Protein AF-A0A1G0XYD7-F1 (afdb_monomer)

Foldseek 3Di:
DDDDDDDDDPDDDDDPPDDDPDPPDDDPPDPPPPPPDDADEAALVRVLVVVLCQCCPQQVLLVPQDVPAAEEEEAEDEPDPLVSVSVVVSVVVSVVVSSHDYCVVPVPDDHQKYWYKYWDWDPPPDDDWTKIKIKIFIATPVPRDTRDIDIHIYTCPNVPVVVPPPDDDPPDPDDDPDDDDDDDD

Nearest PDB structures (foldseek):
  7v08-assembly1_v  TM=3.545E-01  e=1.928E-01  Saccharomyces cerevisiae BY4741
  5wxl-assembly1_A  TM=3.263E-01  e=1.499E-01  Saccharomyces cerevisiae S288C
  2ftk-assembly2_D  TM=2.473E-01  e=1.241E-01  Bacill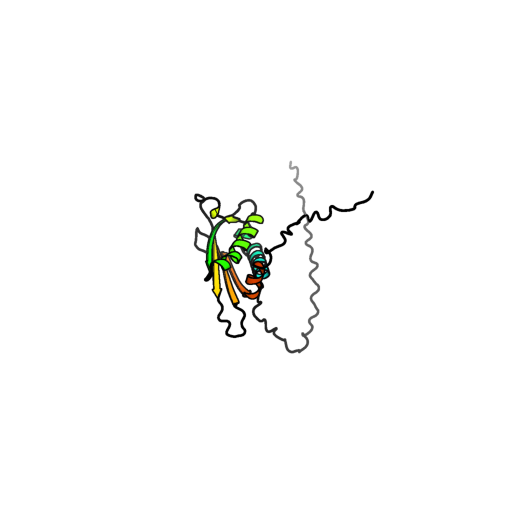us subtilis
  5a53-assembly1_C  TM=3.013E-01  e=4.369E-01  Saccharomyces cerevisiae
  8vc9-assembly3_F  TM=2.449E-01  e=2.995E-01  Leptospira interrogans serovar Copenhageni

Mean predicted aligned error: 16.7 Å

Structure (mmCIF, N/CA/C/O backbone):
data_AF-A0A1G0XYD7-F1
#
_entry.id   AF-A0A1G0XYD7-F1
#
loop_
_atom_site.group_PDB
_atom_site.id
_atom_site.type_symbol
_atom_site.label_atom_id
_atom_site.label_alt_id
_atom_site.label_comp_id
_atom_site.label_asym_id
_atom_site.label_entity_id
_atom_site.label_seq_id
_atom_site.pdbx_PDB_ins_code
_atom_site.Cartn_x
_atom_site.Cartn_y
_atom_site.Cartn_z
_atom_site.occupancy
_atom_site.B_iso_or_equiv
_atom_site.auth_seq_id
_atom_site.auth_comp_id
_atom_site.auth_asym_id
_atom_site.auth_atom_id
_atom_site.pdbx_PDB_model_num
ATOM 1 N N . MET A 1 1 ? 64.083 -16.473 -22.844 1.00 39.97 1 MET A N 1
ATOM 2 C CA . MET A 1 1 ? 64.400 -16.511 -21.399 1.00 39.97 1 MET A CA 1
ATOM 3 C C . MET A 1 1 ? 63.310 -15.752 -20.671 1.00 39.97 1 MET A C 1
ATOM 5 O O . MET A 1 1 ? 63.017 -14.623 -21.038 1.00 39.97 1 MET A O 1
ATOM 9 N N . ASN A 1 2 ? 62.652 -16.447 -19.747 1.00 38.09 2 ASN A N 1
ATOM 10 C CA . ASN A 1 2 ? 61.357 -16.114 -19.163 1.00 38.09 2 ASN A CA 1
ATOM 11 C C . ASN A 1 2 ? 61.524 -15.233 -17.917 1.00 38.09 2 ASN A C 1
ATOM 13 O O . ASN A 1 2 ? 62.223 -15.628 -16.987 1.00 38.09 2 ASN A O 1
ATOM 17 N N . GLY A 1 3 ? 60.852 -14.080 -17.880 1.00 42.66 3 GLY A N 1
ATOM 18 C CA . GLY A 1 3 ? 60.658 -13.280 -16.669 1.00 42.66 3 GLY A CA 1
ATOM 19 C C . GLY A 1 3 ? 59.313 -13.628 -16.036 1.00 42.66 3 GLY A C 1
ATOM 20 O O . GLY A 1 3 ? 58.266 -13.277 -16.568 1.00 42.66 3 GLY A O 1
ATOM 21 N N . PHE A 1 4 ? 59.362 -14.381 -14.941 1.00 48.53 4 PHE A N 1
ATOM 22 C CA . PHE A 1 4 ? 58.223 -14.927 -14.205 1.00 48.53 4 PHE A CA 1
ATOM 23 C C . PHE A 1 4 ? 57.315 -13.839 -13.608 1.00 48.53 4 PHE A C 1
ATOM 25 O O . PHE A 1 4 ? 57.738 -13.071 -12.745 1.00 48.53 4 PHE A O 1
ATOM 32 N N . PHE A 1 5 ? 56.034 -13.860 -13.985 1.00 50.53 5 PHE A N 1
ATOM 33 C CA . PHE A 1 5 ? 54.947 -13.292 -13.190 1.00 50.53 5 PHE A CA 1
ATOM 34 C C . PHE A 1 5 ? 54.870 -14.051 -11.859 1.00 50.53 5 PHE A C 1
ATOM 36 O O . PHE A 1 5 ? 54.612 -15.255 -11.846 1.00 50.53 5 PHE A O 1
ATOM 43 N N . LYS A 1 6 ? 55.100 -13.368 -10.734 1.00 44.81 6 LYS A N 1
ATOM 44 C CA . LYS A 1 6 ? 54.783 -13.909 -9.408 1.00 44.81 6 LYS A CA 1
ATOM 45 C C . LYS A 1 6 ? 53.406 -13.419 -8.986 1.00 44.81 6 LYS A C 1
ATOM 47 O O . LYS A 1 6 ? 53.202 -12.257 -8.654 1.00 44.81 6 LYS A O 1
ATOM 52 N N . THR A 1 7 ? 52.480 -14.360 -9.055 1.00 55.88 7 THR A N 1
ATOM 53 C CA . THR A 1 7 ? 51.100 -14.326 -8.592 1.00 55.88 7 THR A CA 1
ATOM 54 C C . THR A 1 7 ? 51.034 -13.969 -7.108 1.00 55.88 7 THR A C 1
ATOM 56 O O . THR A 1 7 ? 51.745 -14.551 -6.290 1.00 55.88 7 THR A O 1
ATOM 59 N N . VAL A 1 8 ? 50.167 -13.018 -6.772 1.00 54.62 8 VAL A N 1
ATOM 60 C CA . VAL A 1 8 ? 49.787 -12.647 -5.405 1.00 54.62 8 VAL A CA 1
ATOM 61 C C . VAL A 1 8 ? 48.779 -13.677 -4.882 1.00 54.62 8 VAL A C 1
ATOM 63 O O . VAL A 1 8 ? 47.717 -13.810 -5.492 1.00 54.62 8 VAL A O 1
ATOM 66 N N . PRO A 1 9 ? 49.030 -14.382 -3.765 1.00 55.88 9 PRO A N 1
ATOM 67 C CA . PRO A 1 9 ? 47.972 -15.064 -3.042 1.00 55.88 9 PRO A CA 1
ATOM 68 C C . PRO A 1 9 ? 47.381 -14.112 -1.994 1.00 55.88 9 PRO A C 1
ATOM 70 O O . PRO A 1 9 ? 47.959 -13.869 -0.937 1.00 55.88 9 PRO A O 1
ATOM 73 N N . LEU A 1 10 ? 46.206 -13.570 -2.319 1.00 47.03 10 LEU A N 1
ATOM 74 C CA . LEU A 1 10 ? 45.293 -12.911 -1.390 1.00 47.03 10 LEU A CA 1
ATOM 75 C C . LEU A 1 10 ? 44.702 -13.993 -0.467 1.00 47.03 10 LEU A C 1
ATOM 77 O O . LEU A 1 10 ? 43.786 -14.714 -0.857 1.00 47.03 10 LEU A O 1
ATOM 81 N N . MET A 1 11 ? 45.253 -14.151 0.738 1.00 47.88 11 MET A N 1
ATOM 82 C CA . MET A 1 11 ? 44.699 -15.060 1.743 1.00 47.88 11 MET A CA 1
ATOM 83 C C . MET A 1 11 ? 43.506 -14.380 2.432 1.00 47.88 11 MET A C 1
ATOM 85 O O . MET A 1 11 ? 43.664 -13.555 3.328 1.00 47.88 11 MET A O 1
ATOM 89 N N . LEU A 1 12 ? 42.298 -14.716 1.978 1.00 47.72 12 LEU A N 1
ATOM 90 C CA . LEU A 1 12 ? 41.043 -14.467 2.686 1.00 47.72 12 LEU A CA 1
ATOM 91 C C . LEU A 1 12 ? 40.979 -15.392 3.910 1.00 47.72 12 LEU A C 1
ATOM 93 O O . LEU A 1 12 ? 40.681 -16.577 3.779 1.00 47.72 12 LEU A O 1
ATOM 97 N N . ILE A 1 13 ? 41.256 -14.859 5.101 1.00 57.16 13 ILE A N 1
ATOM 98 C CA . ILE A 1 13 ? 40.923 -15.531 6.362 1.00 57.16 13 ILE A CA 1
ATOM 99 C C . ILE A 1 13 ? 39.459 -15.211 6.667 1.00 57.16 13 ILE A C 1
ATOM 101 O O . ILE A 1 13 ? 39.112 -14.091 7.039 1.00 57.16 13 ILE A O 1
ATOM 105 N N . VAL A 1 14 ? 38.597 -16.205 6.458 1.00 59.53 14 VAL A N 1
ATOM 106 C CA . VAL A 1 14 ? 37.186 -16.167 6.847 1.00 59.53 14 VAL A CA 1
ATOM 107 C C . VAL A 1 14 ? 37.086 -16.357 8.359 1.00 59.53 14 VAL A C 1
ATOM 109 O O . VAL A 1 14 ? 37.605 -17.315 8.928 1.00 59.53 14 VAL A O 1
ATOM 112 N N . ILE A 1 15 ? 36.408 -15.402 8.988 1.00 55.69 15 ILE A N 1
ATOM 113 C CA . ILE A 1 15 ? 36.056 -15.352 10.404 1.00 55.69 15 ILE A CA 1
ATOM 114 C C . ILE A 1 15 ? 35.039 -16.463 10.683 1.00 55.69 15 ILE A C 1
ATOM 116 O O . ILE A 1 15 ? 33.942 -16.457 10.132 1.00 55.69 15 ILE A O 1
ATOM 120 N N . GLY A 1 16 ? 35.408 -17.410 11.542 1.00 49.28 16 GLY A N 1
ATOM 121 C CA . GLY A 1 16 ? 34.555 -18.510 11.983 1.00 49.28 16 GLY A CA 1
ATOM 122 C C . GLY A 1 16 ? 34.428 -18.565 13.501 1.00 49.28 16 GLY A C 1
ATOM 123 O O . GLY A 1 16 ? 34.686 -19.606 14.090 1.00 49.28 16 GLY A O 1
ATOM 124 N N . THR A 1 17 ? 34.062 -17.465 14.164 1.00 51.78 17 THR A N 1
ATOM 125 C CA . THR A 1 17 ? 33.567 -17.536 15.548 1.00 51.78 17 THR A CA 1
ATOM 126 C C . THR A 1 17 ? 32.068 -17.799 15.494 1.00 51.78 17 THR A C 1
ATOM 128 O O . THR A 1 17 ? 31.256 -16.876 15.554 1.00 51.78 17 THR A O 1
ATOM 131 N N . GLY A 1 18 ? 31.711 -19.069 15.298 1.00 42.59 18 GLY A N 1
ATOM 132 C CA . GLY A 1 18 ? 30.349 -19.539 15.509 1.00 42.59 18 GLY A CA 1
ATOM 133 C C . GLY A 1 18 ? 29.918 -19.234 16.941 1.00 42.59 18 GLY A C 1
ATOM 134 O O . GLY A 1 18 ? 30.708 -19.363 17.877 1.00 42.59 18 GLY A O 1
ATOM 135 N N . CYS A 1 19 ? 28.673 -18.794 17.104 1.00 60.22 19 CYS A N 1
ATOM 136 C CA . CYS A 1 19 ? 28.021 -18.733 18.401 1.00 60.22 19 CYS A CA 1
ATOM 137 C C . CYS A 1 19 ? 28.220 -20.076 19.108 1.00 60.22 19 CYS A C 1
ATOM 139 O O . CYS A 1 19 ? 27.860 -21.114 18.555 1.00 60.22 19 CYS A O 1
ATOM 141 N N . ASN A 1 20 ? 28.801 -20.048 20.310 1.00 50.41 20 ASN A N 1
ATOM 142 C CA . ASN A 1 20 ? 28.806 -21.202 21.195 1.00 50.41 20 ASN A CA 1
ATOM 143 C C . ASN A 1 20 ? 27.361 -21.679 21.325 1.00 50.41 20 ASN A C 1
ATOM 145 O O . ASN A 1 20 ? 26.512 -20.959 21.855 1.00 50.41 20 ASN A O 1
ATOM 149 N N . SER A 1 21 ? 27.098 -22.857 20.763 1.00 51.84 21 SER A N 1
ATOM 150 C CA . SER A 1 21 ? 25.856 -23.583 20.953 1.00 51.84 21 SER A CA 1
ATOM 151 C C . SER A 1 21 ? 25.571 -23.607 22.446 1.00 51.84 21 SER A C 1
ATOM 153 O O . SER A 1 21 ? 26.445 -23.962 23.241 1.00 51.84 21 SER A O 1
ATOM 155 N N . LEU A 1 22 ? 24.361 -23.199 22.824 1.00 62.12 22 LEU A N 1
ATOM 156 C CA . LEU A 1 22 ? 23.821 -23.508 24.141 1.00 62.12 22 LEU A CA 1
ATOM 157 C C . LEU A 1 22 ? 24.099 -24.998 24.423 1.00 62.12 22 LEU A C 1
ATOM 159 O O . LEU A 1 22 ? 23.963 -25.808 23.496 1.00 62.12 22 LEU A O 1
ATOM 163 N N . PRO A 1 23 ? 24.540 -25.367 25.640 1.00 65.12 23 PRO A N 1
ATOM 164 C CA . PRO A 1 23 ? 24.702 -26.773 25.984 1.00 65.12 23 PRO A CA 1
ATOM 165 C C . PRO A 1 23 ? 23.379 -27.494 25.726 1.00 65.12 23 PRO A C 1
ATOM 167 O O . PRO A 1 23 ? 22.314 -26.907 25.926 1.00 65.12 23 PRO A O 1
ATOM 170 N N . GLU A 1 24 ? 23.451 -28.745 25.271 1.00 60.91 24 GLU A N 1
ATOM 171 C CA . GLU A 1 24 ? 22.293 -29.627 25.113 1.0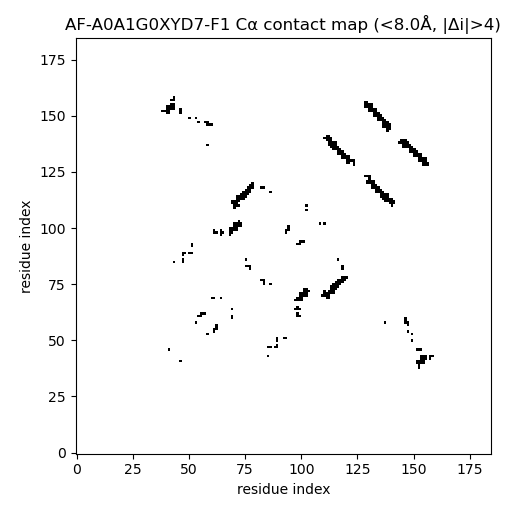0 60.91 24 GLU A CA 1
ATOM 172 C C . GLU A 1 24 ? 21.650 -29.873 26.487 1.00 60.91 24 GLU A C 1
ATOM 174 O O . GLU A 1 24 ? 21.918 -30.852 27.176 1.00 60.91 24 GLU A O 1
ATOM 179 N N . GLY A 1 25 ? 20.839 -28.919 26.933 1.00 60.84 25 GLY A N 1
ATOM 180 C CA . GLY A 1 25 ? 19.939 -29.053 28.061 1.00 60.84 25 GLY A CA 1
ATOM 181 C C . GLY A 1 25 ? 18.569 -29.422 27.523 1.00 60.84 25 GLY A C 1
ATOM 182 O O . GLY A 1 25 ? 18.067 -28.768 26.606 1.00 60.84 25 GLY A O 1
ATOM 183 N N . GLN A 1 26 ? 17.951 -30.456 28.091 1.00 65.94 26 GLN A N 1
ATOM 184 C CA . GLN A 1 26 ? 16.523 -30.666 27.890 1.00 65.94 26 GLN A CA 1
ATOM 185 C C . GLN A 1 26 ? 15.795 -29.381 28.306 1.00 65.94 26 GLN A C 1
ATOM 187 O O . GLN A 1 26 ? 16.040 -28.886 29.413 1.00 65.94 26 GLN A O 1
ATOM 192 N N . PRO A 1 27 ? 14.940 -28.804 27.439 1.00 68.06 27 PRO A N 1
ATOM 193 C CA . PRO A 1 27 ? 14.090 -27.709 27.868 1.00 68.06 27 PRO A CA 1
ATOM 194 C C . PRO A 1 27 ? 13.285 -28.197 29.082 1.00 68.06 27 PRO A C 1
ATOM 196 O O . PRO A 1 27 ? 12.822 -29.340 29.068 1.00 68.06 27 PRO A O 1
ATOM 199 N N . PRO A 1 28 ? 13.160 -27.390 30.151 1.00 70.44 28 PRO A N 1
ATOM 200 C CA . PRO A 1 28 ? 12.414 -27.797 31.333 1.00 70.44 28 PRO A CA 1
ATOM 201 C C . PRO A 1 28 ? 11.000 -28.210 30.921 1.00 70.44 28 PRO A C 1
ATOM 203 O O . PRO A 1 28 ? 10.347 -27.499 30.154 1.00 70.44 28 PRO A O 1
ATOM 206 N N . GLU A 1 29 ? 10.539 -29.358 31.419 1.00 60.72 29 GLU A N 1
ATOM 207 C CA . GLU A 1 29 ? 9.163 -29.810 31.225 1.00 60.72 29 GLU A CA 1
ATOM 208 C C 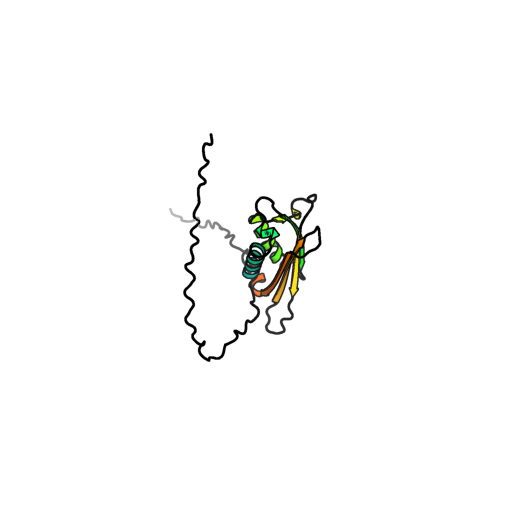. GLU A 1 29 ? 8.220 -28.796 31.877 1.00 60.72 29 GLU A C 1
ATOM 210 O O . GLU A 1 29 ? 8.037 -28.745 33.092 1.00 60.72 29 GLU A O 1
ATOM 215 N N . GLY A 1 30 ? 7.652 -27.934 31.047 1.00 69.00 30 GLY A N 1
ATOM 216 C CA . GLY A 1 30 ? 6.637 -26.970 31.420 1.00 69.00 30 GLY A CA 1
ATOM 217 C C . GLY A 1 30 ? 5.633 -26.867 30.289 1.00 69.00 30 GLY A C 1
ATOM 218 O O . GLY A 1 30 ? 5.980 -27.034 29.119 1.00 69.00 30 GLY A O 1
ATOM 219 N N . THR A 1 31 ? 4.374 -26.609 30.630 1.00 70.38 31 THR A N 1
ATOM 220 C CA . THR A 1 31 ? 3.334 -26.343 29.639 1.00 70.38 31 THR A CA 1
ATOM 221 C C . THR A 1 31 ? 3.801 -25.205 28.737 1.00 70.38 31 THR A C 1
ATOM 223 O O . THR A 1 31 ? 3.963 -24.075 29.200 1.00 70.38 31 THR A O 1
ATOM 226 N N . ILE A 1 32 ? 4.021 -25.495 27.453 1.00 63.56 32 ILE A N 1
ATOM 227 C CA . ILE A 1 32 ? 4.188 -24.455 26.443 1.00 63.56 32 ILE A CA 1
ATOM 228 C C . ILE A 1 32 ? 2.853 -23.721 26.404 1.00 63.56 32 ILE A C 1
ATOM 230 O O . ILE A 1 32 ? 1.855 -24.241 25.908 1.00 63.56 32 ILE A O 1
ATOM 234 N N . VAL A 1 33 ? 2.809 -22.536 27.008 1.00 61.38 33 VAL A N 1
ATOM 235 C CA . VAL A 1 33 ? 1.651 -21.658 26.891 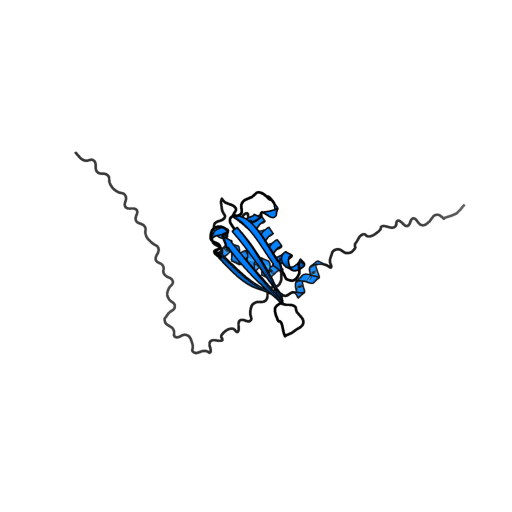1.00 61.38 33 VAL A CA 1
ATOM 236 C C . VAL A 1 33 ? 1.684 -21.123 25.469 1.00 61.38 33 VAL A C 1
ATOM 238 O O . VAL A 1 33 ? 2.418 -20.180 25.173 1.00 61.38 33 VAL A O 1
ATOM 241 N N . GLU A 1 34 ? 0.923 -21.747 24.572 1.00 57.97 34 GLU A N 1
ATOM 242 C CA . GLU A 1 34 ? 0.613 -21.134 23.287 1.00 57.97 34 GLU A CA 1
ATOM 243 C C . GLU A 1 34 ? -0.061 -19.796 23.588 1.00 57.97 34 GLU A C 1
ATOM 245 O O . GLU A 1 34 ? -1.158 -19.738 24.150 1.00 57.97 34 GLU A O 1
ATOM 250 N N . GLN A 1 35 ? 0.634 -18.696 23.287 1.00 51.19 35 GLN A N 1
ATOM 251 C CA . GLN A 1 35 ? 0.024 -17.380 23.353 1.00 51.19 35 GLN A CA 1
ATOM 252 C C . GLN A 1 35 ? -1.182 -17.404 22.421 1.00 51.19 35 GLN A C 1
ATOM 254 O O . GLN A 1 35 ? -1.037 -17.525 21.204 1.00 51.19 35 GLN A O 1
ATOM 259 N N . TYR A 1 36 ? -2.376 -17.303 23.003 1.00 47.66 36 TYR A N 1
ATOM 260 C CA . TYR A 1 36 ? -3.603 -17.081 22.259 1.00 47.66 36 TYR A CA 1
ATOM 261 C C . TYR A 1 36 ? -3.500 -15.698 21.605 1.00 47.66 36 TYR A C 1
ATOM 263 O O . TYR A 1 36 ? -3.892 -14.681 22.180 1.00 47.66 36 TYR A O 1
ATOM 271 N N . ASN A 1 37 ? -2.886 -15.654 20.424 1.00 51.16 37 ASN A N 1
ATOM 272 C CA . ASN A 1 37 ? -2.727 -14.449 19.630 1.00 51.16 37 ASN A CA 1
ATOM 273 C C . ASN A 1 37 ? -4.105 -14.073 19.089 1.00 51.16 37 ASN A C 1
ATOM 275 O O . ASN A 1 37 ? -4.531 -14.545 18.036 1.00 51.16 37 ASN A O 1
ATOM 279 N N . GLN A 1 38 ? -4.832 -13.235 19.830 1.00 57.47 38 GLN A N 1
ATOM 280 C CA . GLN A 1 38 ? -5.957 -12.524 19.240 1.00 57.47 38 GLN A CA 1
ATOM 281 C C . GLN A 1 38 ? -5.440 -11.743 18.024 1.00 57.47 38 GLN A C 1
ATOM 283 O O . GLN A 1 38 ? -4.342 -11.183 18.100 1.00 57.47 38 GLN A O 1
ATOM 288 N N . PRO A 1 39 ? -6.189 -11.698 16.908 1.00 65.44 39 PRO A N 1
ATOM 289 C CA . PRO A 1 39 ? -5.761 -10.936 15.746 1.00 65.44 39 PRO A CA 1
ATOM 290 C C . PRO A 1 39 ? -5.526 -9.483 16.165 1.00 65.44 39 PRO A C 1
ATOM 292 O O . PRO A 1 39 ? -6.407 -8.852 16.757 1.00 65.44 39 PRO A O 1
ATOM 295 N N . GLU A 1 40 ? -4.316 -8.982 15.910 1.00 81.25 40 GLU A N 1
ATOM 296 C CA . GLU A 1 40 ? -3.907 -7.645 16.327 1.00 81.25 40 GLU A CA 1
ATOM 297 C C . GLU A 1 40 ? -4.830 -6.606 15.674 1.00 81.25 40 GLU A C 1
ATOM 299 O O . GLU A 1 40 ? -5.027 -6.588 14.456 1.00 81.25 40 GLU A O 1
ATOM 304 N N . ARG A 1 41 ? -5.456 -5.764 16.502 1.00 86.88 41 ARG A N 1
ATOM 305 C CA . ARG A 1 41 ? -6.395 -4.732 16.053 1.00 86.88 41 ARG A CA 1
ATOM 306 C C . ARG A 1 41 ? -5.691 -3.387 16.063 1.00 86.88 41 ARG A C 1
ATOM 308 O O . ARG A 1 41 ? -5.272 -2.914 17.118 1.00 86.88 41 ARG A O 1
ATOM 315 N N . TYR A 1 42 ? -5.621 -2.740 14.909 1.00 89.88 42 TYR A N 1
ATOM 316 C CA . TYR A 1 42 ? -4.870 -1.502 14.745 1.00 89.88 42 TYR A CA 1
ATOM 317 C C . TYR A 1 42 ? -5.777 -0.273 14.826 1.00 89.88 42 TYR A C 1
ATOM 319 O O . TYR A 1 42 ? -6.886 -0.251 14.290 1.00 89.88 42 TYR A O 1
ATOM 327 N N . SER A 1 43 ? -5.292 0.811 15.434 1.00 91.44 43 SER A N 1
ATOM 328 C CA . SER A 1 43 ? -5.858 2.137 15.154 1.00 91.44 43 SER A CA 1
ATOM 329 C C . SER A 1 43 ? -5.589 2.533 13.689 1.00 91.44 43 SER A C 1
ATOM 331 O O . SER A 1 43 ? -4.632 2.036 13.095 1.00 91.44 43 SER A O 1
ATOM 333 N N . PRO A 1 44 ? -6.350 3.473 13.096 1.00 91.69 44 PRO A N 1
ATOM 334 C CA . PRO A 1 44 ? -6.126 3.969 11.735 1.00 91.69 44 PRO A CA 1
ATOM 335 C C . PRO A 1 44 ? -4.666 4.338 11.441 1.00 91.69 44 PRO A C 1
ATOM 337 O O . PRO A 1 44 ? -4.112 3.934 10.423 1.00 91.69 44 PRO A O 1
ATOM 340 N N . LYS A 1 45 ? -4.012 5.056 12.363 1.00 92.56 45 LYS A N 1
ATOM 341 C CA . LYS A 1 45 ? -2.610 5.463 12.209 1.00 92.56 45 LYS A CA 1
ATOM 342 C C . LYS A 1 45 ? -1.655 4.269 12.277 1.00 92.56 45 LYS A C 1
ATOM 344 O O . LYS A 1 45 ? -0.730 4.186 11.476 1.00 92.56 45 LYS A O 1
ATOM 349 N N . GLN A 1 46 ? -1.872 3.350 13.221 1.00 94.25 46 GLN A N 1
ATOM 350 C CA . GLN A 1 46 ? -1.056 2.138 13.323 1.00 94.25 46 GLN A CA 1
ATOM 351 C C . GLN A 1 46 ? -1.227 1.248 12.092 1.00 94.25 46 GLN A C 1
ATOM 353 O O . GLN A 1 46 ? -0.237 0.725 11.603 1.00 94.25 46 GLN A O 1
ATOM 358 N N . ALA A 1 47 ? -2.442 1.142 11.550 1.00 94.75 47 ALA A N 1
ATOM 359 C CA . ALA A 1 47 ? -2.713 0.369 10.347 1.00 94.75 47 ALA A CA 1
ATOM 360 C C . ALA A 1 47 ? -1.947 0.927 9.142 1.00 94.75 47 ALA A C 1
ATOM 362 O O . ALA A 1 47 ? -1.297 0.168 8.430 1.00 94.75 47 ALA A O 1
ATOM 363 N N . VAL A 1 48 ? -1.962 2.253 8.936 1.00 96.69 48 VAL A N 1
ATOM 364 C CA . VAL A 1 48 ? -1.183 2.895 7.861 1.00 96.69 48 VAL A CA 1
ATOM 365 C C . VAL A 1 48 ? 0.311 2.644 8.048 1.00 96.69 48 VAL A C 1
ATOM 367 O O . VAL A 1 48 ? 0.974 2.249 7.094 1.00 96.69 48 VAL A O 1
ATOM 370 N N . ASN A 1 49 ? 0.834 2.812 9.266 1.00 96.25 49 ASN A N 1
ATOM 371 C CA . ASN A 1 49 ? 2.247 2.564 9.557 1.00 96.25 49 ASN A CA 1
ATOM 372 C C . ASN A 1 49 ? 2.636 1.102 9.311 1.00 96.25 49 ASN A C 1
ATOM 374 O O . ASN A 1 49 ? 3.635 0.848 8.651 1.00 96.25 49 ASN A O 1
ATOM 378 N N . GLN A 1 50 ? 1.834 0.152 9.791 1.00 96.12 50 GLN A N 1
ATOM 379 C CA . GLN A 1 50 ? 2.083 -1.276 9.612 1.00 96.12 50 GLN A CA 1
ATOM 380 C C . GLN A 1 50 ? 2.065 -1.657 8.131 1.00 96.12 50 GLN A C 1
ATOM 382 O O . GLN A 1 50 ? 2.947 -2.368 7.651 1.00 96.12 50 GLN A O 1
ATOM 387 N N . MET A 1 51 ? 1.096 -1.133 7.381 1.00 96.81 51 MET A N 1
ATOM 388 C CA . MET A 1 51 ? 0.979 -1.357 5.946 1.00 96.81 51 MET A CA 1
ATOM 389 C C . MET A 1 51 ? 2.153 -0.724 5.176 1.00 96.81 51 MET A C 1
ATOM 391 O O . MET A 1 51 ? 2.700 -1.353 4.270 1.00 96.81 51 MET A O 1
ATOM 395 N N . LEU A 1 52 ? 2.592 0.479 5.571 1.00 96.88 52 LEU A N 1
ATOM 396 C CA . LEU A 1 52 ? 3.758 1.164 5.006 1.00 96.88 52 LEU A CA 1
ATOM 397 C C . LEU A 1 52 ? 5.051 0.385 5.281 1.00 96.88 52 LEU A C 1
ATOM 399 O O . LEU A 1 52 ? 5.831 0.142 4.362 1.00 96.88 52 LEU A O 1
ATOM 403 N N . THR A 1 53 ? 5.272 -0.056 6.520 1.00 95.81 53 THR A N 1
ATOM 404 C CA . THR A 1 53 ? 6.416 -0.902 6.882 1.00 95.81 53 THR A CA 1
ATOM 405 C C . THR A 1 53 ? 6.387 -2.203 6.091 1.00 95.81 53 THR A C 1
ATOM 407 O O . THR A 1 53 ? 7.385 -2.586 5.491 1.00 95.81 53 THR A O 1
ATOM 410 N N . SER A 1 54 ? 5.230 -2.857 6.022 1.00 96.25 54 SER A N 1
ATOM 411 C CA . SER A 1 54 ? 5.042 -4.099 5.281 1.00 96.25 54 SER A CA 1
ATOM 412 C C . SER A 1 54 ? 5.414 -3.958 3.803 1.00 96.25 54 SER A C 1
ATOM 414 O O . SER A 1 54 ? 6.219 -4.742 3.299 1.00 96.25 54 SER A O 1
ATOM 416 N N . ILE A 1 55 ? 4.884 -2.950 3.106 1.00 96.00 55 ILE A N 1
ATOM 417 C CA . ILE A 1 55 ? 5.145 -2.784 1.673 1.00 96.00 55 ILE A CA 1
ATOM 418 C C . ILE A 1 55 ? 6.600 -2.368 1.406 1.00 96.00 55 ILE A C 1
ATOM 420 O O . ILE A 1 55 ? 7.218 -2.865 0.472 1.00 96.00 55 ILE A O 1
ATOM 424 N N . THR A 1 56 ? 7.193 -1.530 2.257 1.00 94.44 56 THR A N 1
ATOM 425 C CA . THR A 1 56 ? 8.579 -1.052 2.080 1.00 94.44 56 THR A CA 1
ATOM 426 C C . THR A 1 56 ? 9.643 -2.074 2.478 1.00 94.44 56 THR A C 1
ATOM 428 O O . THR A 1 56 ? 10.808 -1.879 2.151 1.00 94.44 56 THR A O 1
ATOM 431 N N . THR A 1 57 ? 9.262 -3.170 3.143 1.00 92.38 57 THR A N 1
ATOM 432 C CA . THR A 1 57 ? 10.187 -4.239 3.568 1.00 92.38 57 THR A CA 1
ATOM 433 C C . THR A 1 57 ? 9.962 -5.568 2.856 1.00 92.38 57 THR A C 1
ATOM 435 O O . THR A 1 57 ? 10.887 -6.375 2.797 1.00 92.38 57 THR A O 1
ATOM 438 N N . ARG A 1 58 ? 8.761 -5.817 2.310 1.00 92.38 58 ARG A N 1
ATOM 439 C CA . ARG A 1 58 ? 8.399 -7.109 1.695 1.00 92.38 58 ARG A CA 1
ATOM 440 C C . ARG A 1 58 ? 7.981 -7.032 0.228 1.00 92.38 58 ARG A C 1
ATOM 442 O O . ARG A 1 58 ? 7.900 -8.072 -0.417 1.00 92.38 58 ARG A O 1
ATOM 449 N N . CYS A 1 59 ? 7.705 -5.848 -0.320 1.00 93.19 59 CYS A N 1
ATOM 450 C CA . CYS A 1 59 ? 7.343 -5.711 -1.731 1.00 93.19 59 CYS A CA 1
ATOM 451 C C . CYS A 1 59 ? 8.591 -5.412 -2.568 1.00 93.19 59 CYS A C 1
ATOM 453 O O . CYS A 1 59 ? 8.978 -4.254 -2.700 1.00 93.19 59 CYS A O 1
ATOM 455 N N . GLU A 1 60 ? 9.197 -6.441 -3.164 1.00 89.94 60 GLU A N 1
ATOM 456 C CA . GLU A 1 60 ? 10.451 -6.335 -3.932 1.00 89.94 60 GLU A CA 1
ATOM 457 C C . GLU A 1 60 ? 10.490 -5.153 -4.922 1.00 89.94 60 GLU A C 1
ATOM 459 O O . GLU A 1 60 ? 11.432 -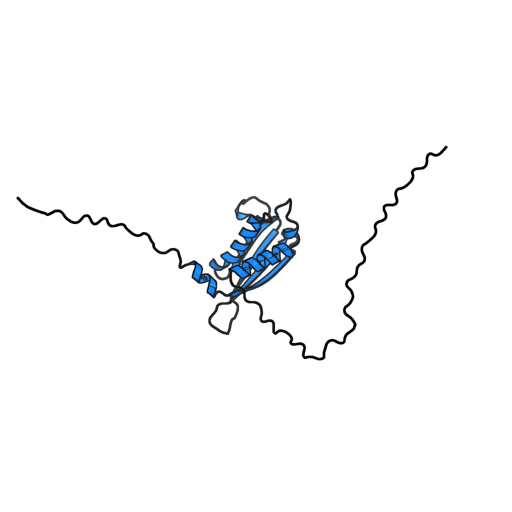4.366 -4.829 1.00 89.94 60 GLU A O 1
ATOM 464 N N . PRO A 1 61 ? 9.475 -4.908 -5.780 1.00 88.12 61 PRO A N 1
ATOM 465 C CA . PRO A 1 61 ? 9.492 -3.737 -6.658 1.00 88.12 61 PRO A CA 1
ATOM 466 C C . PRO A 1 61 ? 9.653 -2.406 -5.909 1.00 88.12 61 PRO A C 1
ATOM 468 O O . PRO A 1 61 ? 10.357 -1.514 -6.371 1.00 88.12 61 PRO A O 1
ATOM 471 N N . VAL A 1 62 ? 9.002 -2.270 -4.749 1.00 86.88 62 VAL A N 1
ATOM 472 C CA . VAL A 1 62 ? 9.030 -1.059 -3.916 1.00 86.88 62 VAL A CA 1
ATOM 473 C C . VAL A 1 62 ? 10.364 -0.941 -3.180 1.00 86.88 62 VAL A C 1
ATOM 475 O O . VAL A 1 62 ? 10.900 0.158 -3.085 1.00 86.88 62 VAL A O 1
ATOM 478 N N . ILE A 1 63 ? 10.927 -2.057 -2.707 1.00 86.25 63 ILE A N 1
ATOM 479 C CA . ILE A 1 63 ? 12.254 -2.108 -2.068 1.00 86.25 63 ILE A CA 1
ATOM 480 C C . ILE A 1 63 ? 13.346 -1.689 -3.062 1.00 86.25 63 ILE A C 1
ATOM 482 O O . ILE A 1 63 ? 14.258 -0.945 -2.712 1.00 86.25 63 ILE A O 1
ATOM 486 N N . LEU A 1 64 ? 13.243 -2.152 -4.311 1.00 85.12 64 LEU A N 1
ATOM 487 C CA . LEU A 1 64 ? 14.206 -1.879 -5.380 1.00 85.12 64 LEU A CA 1
ATOM 488 C C . LEU A 1 64 ? 13.994 -0.522 -6.067 1.00 85.12 64 LEU A C 1
ATOM 490 O O . LEU A 1 64 ? 14.771 -0.165 -6.958 1.00 85.12 64 LEU A O 1
ATOM 494 N N . ALA A 1 65 ? 12.974 0.246 -5.669 1.00 78.25 65 ALA A N 1
ATOM 495 C CA . ALA A 1 65 ? 12.704 1.580 -6.194 1.00 78.25 65 ALA A CA 1
ATOM 496 C C . ALA A 1 65 ? 13.783 2.573 -5.715 1.00 78.25 65 ALA A C 1
ATOM 498 O O . ALA A 1 65 ? 13.598 3.328 -4.766 1.00 78.25 65 ALA A O 1
ATOM 499 N N . GLY A 1 66 ? 14.954 2.523 -6.355 1.00 68.25 66 GLY A N 1
ATOM 500 C CA . GLY A 1 66 ? 16.072 3.442 -6.149 1.00 68.25 66 GLY A CA 1
ATOM 501 C C . GLY A 1 66 ? 16.072 4.548 -7.203 1.00 68.25 66 GLY A C 1
ATOM 502 O O . GLY A 1 66 ? 15.486 5.609 -7.015 1.00 68.25 66 GLY A O 1
ATOM 503 N N . ALA A 1 67 ? 16.727 4.294 -8.340 1.00 67.69 67 ALA A N 1
ATOM 504 C CA . ALA A 1 67 ? 16.842 5.261 -9.439 1.00 67.69 67 ALA A CA 1
ATOM 505 C C . ALA A 1 67 ? 15.559 5.408 -10.283 1.00 67.69 67 ALA A C 1
ATOM 507 O O . ALA A 1 67 ? 15.392 6.407 -10.982 1.00 67.69 67 ALA A O 1
ATOM 508 N N . TYR A 1 68 ? 14.654 4.426 -10.218 1.00 76.44 68 TYR A N 1
ATOM 509 C CA . TYR A 1 68 ? 13.422 4.386 -11.003 1.00 76.44 68 TYR A CA 1
ATOM 510 C C . TYR A 1 68 ? 12.210 4.379 -10.074 1.00 76.44 68 TYR A C 1
ATOM 512 O O . TYR A 1 68 ? 11.946 3.402 -9.378 1.00 76.44 68 TYR A O 1
ATOM 520 N N . VAL A 1 69 ? 11.469 5.486 -10.073 1.00 86.62 69 VAL A N 1
ATOM 521 C CA . VAL A 1 69 ? 10.219 5.624 -9.319 1.00 86.62 69 VAL A CA 1
ATOM 522 C C . VAL A 1 69 ? 9.113 4.853 -10.040 1.00 86.62 69 VAL A C 1
ATOM 524 O O . VAL A 1 69 ? 8.827 5.135 -11.207 1.00 86.62 69 VAL A O 1
ATOM 527 N N . LEU A 1 70 ? 8.460 3.912 -9.353 1.00 90.75 70 LEU A N 1
ATOM 528 C CA . LEU A 1 70 ? 7.432 3.066 -9.962 1.00 90.75 70 LEU A CA 1
ATOM 529 C C . LEU A 1 70 ? 6.189 3.873 -10.343 1.00 90.75 70 LEU A C 1
ATOM 531 O O . LEU A 1 70 ? 5.652 4.619 -9.522 1.00 90.75 70 LEU A O 1
ATOM 535 N N . THR A 1 71 ? 5.673 3.683 -11.557 1.00 91.31 71 THR A N 1
ATOM 536 C CA . THR A 1 71 ? 4.408 4.304 -11.975 1.00 91.31 71 THR A CA 1
ATOM 537 C C . THR A 1 71 ? 3.225 3.458 -11.535 1.00 91.31 71 THR A C 1
ATOM 539 O O . THR A 1 71 ? 3.048 2.338 -12.013 1.00 91.31 71 THR A O 1
ATOM 542 N N . VAL A 1 72 ? 2.400 4.005 -10.644 1.00 92.69 72 VAL A N 1
ATOM 543 C CA . VAL A 1 72 ? 1.317 3.280 -9.979 1.00 92.69 72 VAL A CA 1
ATOM 544 C C . VAL A 1 72 ? -0.039 3.917 -10.284 1.00 92.69 72 VAL A C 1
ATOM 546 O O . VAL A 1 72 ? -0.252 5.118 -10.087 1.00 92.69 72 VAL A O 1
ATOM 549 N N . LYS A 1 73 ? -1.001 3.092 -10.697 1.00 93.06 73 LYS A N 1
ATOM 550 C CA . LYS A 1 73 ? -2.426 3.432 -10.724 1.00 93.06 73 LYS A CA 1
ATOM 551 C C . LYS A 1 73 ? -3.072 3.074 -9.384 1.00 93.06 73 LYS A C 1
ATOM 553 O O . LYS A 1 73 ? -2.901 1.958 -8.896 1.00 93.06 73 LYS A O 1
ATOM 558 N N . LYS A 1 74 ? -3.832 4.005 -8.799 1.00 94.00 74 LYS A N 1
ATOM 559 C CA . LYS A 1 74 ? -4.627 3.751 -7.586 1.00 94.00 74 LYS A CA 1
ATOM 560 C C . LYS A 1 74 ? -5.962 3.106 -7.975 1.00 94.00 74 LYS A C 1
ATOM 562 O O . LYS A 1 74 ? -6.687 3.672 -8.789 1.00 94.00 74 LYS A O 1
ATOM 567 N N . ASP A 1 75 ? -6.282 1.954 -7.395 1.00 94.81 75 ASP A N 1
ATOM 568 C CA . ASP A 1 75 ? -7.592 1.290 -7.505 1.00 94.81 75 ASP A CA 1
ATOM 569 C C . ASP A 1 75 ? -8.139 1.049 -6.094 1.00 94.81 75 ASP A C 1
ATOM 571 O O . ASP A 1 75 ? -7.998 -0.033 -5.520 1.00 94.81 75 ASP A O 1
ATOM 575 N N . PHE A 1 76 ? -8.660 2.111 -5.479 1.00 95.94 76 PHE A N 1
ATOM 576 C CA . PHE A 1 76 ? -9.124 2.084 -4.095 1.00 95.94 76 PHE A CA 1
ATOM 577 C C . PHE A 1 76 ? -10.639 1.988 -4.046 1.00 95.94 76 PHE A C 1
ATOM 579 O O . PHE A 1 76 ? -11.345 2.783 -4.668 1.00 95.94 76 PHE A O 1
ATOM 586 N N . LYS A 1 77 ? -11.126 0.993 -3.308 1.00 95.38 77 LYS A N 1
ATOM 587 C CA . LYS A 1 77 ? -12.546 0.754 -3.088 1.00 95.38 77 LYS A CA 1
ATOM 588 C C . LYS A 1 77 ? -12.800 0.578 -1.601 1.00 95.38 77 LYS A C 1
ATOM 590 O O . LYS A 1 77 ? -12.077 -0.145 -0.917 1.00 95.38 77 LYS A O 1
ATOM 595 N N . ALA A 1 78 ? -13.857 1.215 -1.136 1.00 93.25 78 ALA A N 1
ATOM 596 C CA . ALA A 1 78 ? -14.355 1.093 0.217 1.00 93.25 78 ALA A CA 1
ATOM 597 C C . ALA A 1 78 ? -15.880 1.141 0.181 1.00 93.25 78 ALA A C 1
ATOM 599 O O . ALA A 1 78 ? -16.456 1.715 -0.747 1.00 93.25 78 ALA A O 1
ATOM 600 N N . GLU A 1 79 ? -16.524 0.551 1.182 1.00 89.12 79 GLU A N 1
ATOM 601 C CA . GLU A 1 79 ? -17.977 0.642 1.338 1.00 89.12 79 GLU A CA 1
ATOM 602 C C . GLU A 1 79 ? -18.416 2.074 1.667 1.00 89.12 79 GLU A C 1
ATOM 604 O O . GLU A 1 79 ? -19.455 2.524 1.182 1.00 89.12 79 GLU A O 1
ATOM 609 N N . ARG A 1 80 ? -17.600 2.824 2.427 1.00 88.56 80 ARG A N 1
ATOM 610 C CA . ARG A 1 80 ? -17.796 4.262 2.656 1.00 88.56 80 ARG A CA 1
ATOM 611 C C . ARG A 1 80 ? -16.636 5.058 2.072 1.00 88.56 80 ARG A C 1
ATOM 613 O O . ARG A 1 80 ? -15.470 4.780 2.344 1.00 88.56 80 ARG A O 1
ATOM 620 N N . ASN A 1 81 ? -16.944 6.091 1.288 1.00 86.38 81 ASN A N 1
ATOM 621 C CA . ASN A 1 81 ? -15.932 6.878 0.572 1.00 86.38 81 ASN A CA 1
ATOM 622 C C . ASN A 1 81 ? -14.875 7.493 1.502 1.00 86.38 81 ASN A C 1
ATOM 624 O O . ASN A 1 81 ? -13.717 7.629 1.112 1.00 86.38 81 ASN A O 1
ATOM 628 N N . GLU A 1 82 ? -15.247 7.841 2.733 1.00 88.56 82 GLU A N 1
ATOM 629 C CA . GLU A 1 82 ? -14.344 8.427 3.721 1.00 88.56 82 GLU A CA 1
ATOM 630 C C . GLU A 1 82 ? -13.247 7.463 4.180 1.00 88.56 82 GLU A C 1
ATOM 632 O O . GLU A 1 82 ? -12.194 7.909 4.631 1.00 88.56 82 GLU A O 1
ATOM 637 N N . GLU A 1 83 ? -13.459 6.154 4.059 1.00 91.00 83 GLU A N 1
ATOM 638 C CA . GLU A 1 83 ? -12.490 5.130 4.456 1.00 91.00 83 GLU A CA 1
ATOM 639 C C . GLU A 1 83 ? -11.315 5.046 3.480 1.00 91.00 83 GLU A C 1
ATOM 641 O O . GLU A 1 83 ? -10.206 4.699 3.895 1.00 91.00 83 GLU A O 1
ATOM 646 N N . ASN A 1 84 ? -11.503 5.480 2.224 1.00 93.88 84 ASN A N 1
ATOM 647 C CA . ASN A 1 84 ? -10.425 5.579 1.232 1.00 93.88 84 ASN A CA 1
ATOM 648 C C . ASN A 1 84 ? -9.290 6.521 1.671 1.00 93.88 84 ASN A C 1
ATOM 650 O O . ASN A 1 84 ? -8.185 6.446 1.136 1.00 93.88 84 ASN A O 1
ATOM 654 N N . ARG A 1 85 ? -9.497 7.335 2.717 1.00 93.81 85 ARG A N 1
ATOM 655 C CA . ARG A 1 85 ? -8.421 8.119 3.335 1.00 93.81 85 ARG A CA 1
ATOM 656 C C . ARG A 1 85 ? -7.258 7.260 3.845 1.00 93.81 85 ARG A C 1
ATOM 658 O O . ARG A 1 85 ? -6.140 7.759 3.883 1.00 93.81 85 ARG A O 1
ATOM 665 N N . LEU A 1 86 ? -7.496 6.005 4.245 1.00 94.94 86 LEU A N 1
ATOM 666 C CA . LEU A 1 86 ? -6.437 5.094 4.702 1.00 94.94 86 LEU A CA 1
ATOM 667 C C . LEU A 1 86 ? -5.453 4.750 3.570 1.00 94.94 86 LEU A C 1
ATOM 669 O O . LEU A 1 86 ? -4.268 5.076 3.697 1.00 94.94 86 LEU A O 1
ATOM 673 N N . PRO A 1 87 ? -5.898 4.149 2.448 1.00 96.62 87 PRO A N 1
ATOM 674 C CA . PRO A 1 87 ? -5.002 3.858 1.338 1.00 96.62 87 PRO A CA 1
ATOM 675 C C . PRO A 1 87 ? -4.459 5.124 0.669 1.00 96.62 87 PRO A C 1
ATOM 677 O O . PRO A 1 87 ? -3.325 5.103 0.190 1.00 96.62 87 PRO A O 1
ATOM 680 N N . ASP A 1 88 ? -5.188 6.247 0.692 1.00 95.94 88 ASP A N 1
ATOM 681 C CA . ASP A 1 88 ? -4.658 7.530 0.217 1.00 95.94 88 ASP A CA 1
ATOM 682 C C . ASP A 1 88 ? -3.493 8.049 1.072 1.00 95.94 88 ASP A C 1
ATOM 684 O O . ASP A 1 88 ? -2.490 8.497 0.513 1.00 95.94 88 ASP A O 1
ATOM 688 N N . GLN A 1 89 ? -3.577 7.954 2.405 1.00 95.94 89 GLN A N 1
ATOM 689 C CA . GLN A 1 89 ? -2.473 8.324 3.301 1.00 95.94 89 GLN A CA 1
ATOM 690 C C . GLN A 1 89 ? -1.234 7.464 3.047 1.00 95.94 89 GLN A C 1
ATOM 692 O O . GLN A 1 89 ? -0.131 7.993 2.924 1.00 95.94 89 GLN A O 1
ATOM 697 N N . LEU A 1 90 ? -1.411 6.150 2.902 1.00 96.50 90 LEU A N 1
ATOM 698 C CA . LEU A 1 90 ? -0.307 5.250 2.579 1.00 96.50 90 LEU A CA 1
ATOM 699 C C . LEU A 1 90 ? 0.328 5.583 1.221 1.00 96.50 90 LEU A C 1
ATOM 701 O O . LEU A 1 90 ? 1.551 5.660 1.116 1.00 96.50 90 LEU A O 1
ATOM 705 N N . ALA A 1 91 ? -0.482 5.822 0.187 1.00 95.44 91 ALA A N 1
ATOM 706 C CA . ALA A 1 91 ? 0.027 6.205 -1.127 1.00 95.44 91 ALA A CA 1
ATOM 707 C C . ALA A 1 91 ? 0.807 7.529 -1.077 1.00 95.44 91 ALA A C 1
ATOM 709 O O . ALA A 1 91 ? 1.837 7.654 -1.739 1.00 95.44 91 ALA A O 1
ATOM 710 N N . ALA A 1 92 ? 0.352 8.500 -0.280 1.00 94.75 92 ALA A N 1
ATOM 711 C CA . ALA A 1 92 ? 1.053 9.766 -0.086 1.00 94.75 92 ALA A CA 1
ATOM 712 C C . ALA A 1 92 ? 2.430 9.574 0.574 1.00 94.75 92 ALA A C 1
ATOM 714 O O . ALA A 1 92 ? 3.410 10.160 0.110 1.00 94.75 92 ALA A O 1
ATOM 715 N N . GLU A 1 93 ? 2.536 8.721 1.598 1.00 95.44 93 GLU A N 1
ATOM 716 C CA . GLU A 1 93 ? 3.828 8.404 2.224 1.00 95.44 93 GLU A CA 1
ATOM 717 C C . GLU A 1 93 ? 4.774 7.681 1.249 1.00 95.44 93 GLU A C 1
ATOM 719 O O . GLU A 1 93 ? 5.947 8.040 1.158 1.00 95.44 93 GLU A O 1
ATOM 724 N N . LEU A 1 94 ? 4.276 6.752 0.426 1.00 94.25 94 LEU A N 1
ATOM 725 C CA . LEU A 1 94 ? 5.091 6.093 -0.607 1.00 94.25 94 LEU A CA 1
ATOM 726 C C . LEU A 1 94 ? 5.608 7.066 -1.680 1.00 94.25 94 LEU A C 1
ATOM 728 O O . LEU A 1 94 ? 6.738 6.926 -2.154 1.00 94.25 94 LEU A O 1
ATOM 732 N N . VAL A 1 95 ? 4.808 8.069 -2.056 1.00 92.94 95 VAL A N 1
ATOM 733 C CA . VAL A 1 95 ? 5.244 9.147 -2.961 1.00 92.94 95 VAL A CA 1
ATOM 734 C C . VAL A 1 95 ? 6.313 10.012 -2.294 1.00 92.94 95 VAL A C 1
ATOM 736 O O . VAL A 1 95 ? 7.322 10.340 -2.916 1.00 92.94 95 VAL A O 1
ATOM 739 N N . LYS A 1 96 ? 6.132 10.354 -1.015 1.00 92.56 96 LYS A N 1
ATOM 740 C CA . LYS A 1 96 ? 7.101 11.135 -0.233 1.00 92.56 96 LYS A CA 1
ATOM 741 C C . LYS A 1 96 ? 8.443 10.413 -0.092 1.00 92.56 96 LYS A C 1
ATOM 743 O O . LYS A 1 96 ? 9.488 11.056 -0.173 1.00 92.56 96 LYS A O 1
ATOM 7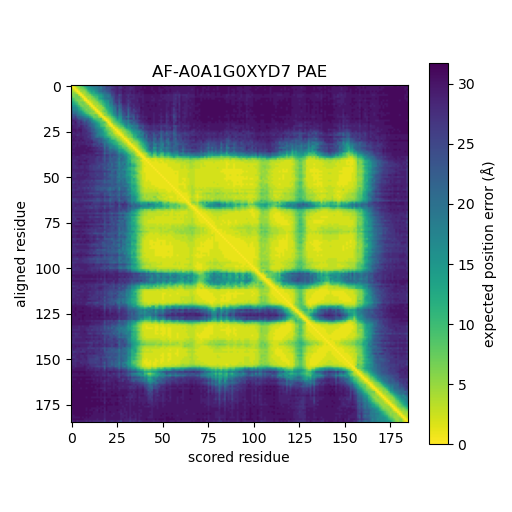48 N N . MET A 1 97 ? 8.416 9.088 0.048 1.00 91.00 97 MET A N 1
ATOM 749 C CA . MET A 1 97 ? 9.602 8.223 0.036 1.00 91.00 97 MET A CA 1
ATOM 750 C C . MET A 1 97 ? 10.231 8.062 -1.357 1.00 91.00 97 MET A C 1
ATOM 752 O O . MET A 1 97 ? 11.276 7.432 -1.477 1.00 91.00 97 MET A O 1
ATOM 756 N N . LYS A 1 98 ? 9.626 8.639 -2.406 1.00 90.62 98 LYS A N 1
ATOM 757 C CA . LYS A 1 98 ? 10.027 8.501 -3.816 1.00 90.62 98 LYS A CA 1
ATOM 758 C C . LYS A 1 98 ? 10.017 7.055 -4.325 1.00 90.62 98 LYS A C 1
ATOM 760 O O . LYS A 1 98 ? 10.638 6.766 -5.340 1.00 90.62 98 LYS A O 1
ATOM 765 N N . SER A 1 99 ? 9.283 6.157 -3.673 1.00 90.75 99 SER A N 1
ATOM 766 C CA . SER A 1 99 ? 9.165 4.765 -4.119 1.00 90.75 99 SER A CA 1
ATOM 767 C C . SER A 1 99 ? 8.174 4.625 -5.275 1.00 90.75 99 SER A C 1
ATOM 769 O O . SER A 1 99 ? 8.351 3.790 -6.161 1.00 90.75 99 SER A O 1
ATOM 771 N N . ILE A 1 100 ? 7.130 5.464 -5.289 1.00 91.50 100 ILE A N 1
ATOM 772 C CA . ILE A 1 100 ? 6.096 5.452 -6.327 1.00 91.50 100 ILE A CA 1
ATOM 773 C C . ILE A 1 100 ? 5.772 6.863 -6.827 1.00 91.50 100 ILE A C 1
ATOM 775 O O . ILE A 1 100 ? 5.943 7.857 -6.124 1.00 91.50 100 ILE A O 1
ATOM 779 N N . ARG A 1 101 ? 5.210 6.936 -8.032 1.00 89.94 101 ARG A N 1
ATOM 780 C CA . ARG A 1 101 ? 4.509 8.096 -8.587 1.00 89.94 101 ARG A CA 1
ATOM 781 C C . ARG A 1 101 ? 3.097 7.662 -8.957 1.00 89.94 101 ARG A C 1
A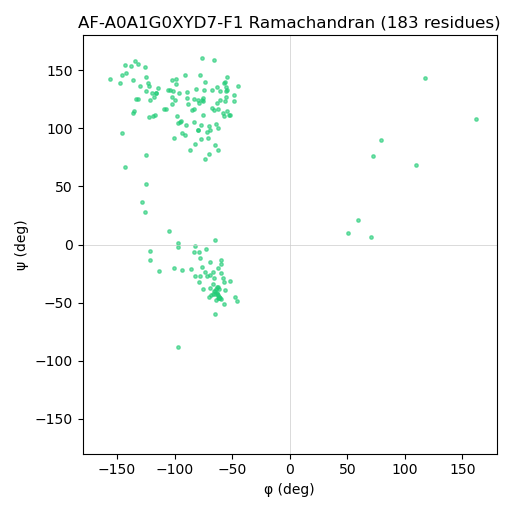TOM 783 O O . ARG A 1 101 ? 2.911 6.588 -9.527 1.00 89.94 101 ARG A O 1
ATOM 790 N N . THR A 1 102 ? 2.098 8.476 -8.627 1.00 85.56 102 THR A N 1
ATOM 791 C CA . THR A 1 102 ? 0.695 8.132 -8.900 1.00 85.56 102 THR A CA 1
ATOM 792 C C . THR A 1 102 ? 0.200 8.813 -10.172 1.00 85.56 102 THR A C 1
ATOM 794 O O . THR A 1 102 ? 0.479 9.988 -10.409 1.00 85.56 102 THR A O 1
ATOM 797 N N . MET A 1 103 ? -0.551 8.077 -10.993 1.00 78.25 103 MET A N 1
ATOM 798 C CA . MET A 1 103 ? -1.068 8.574 -12.276 1.00 78.25 103 MET A CA 1
ATOM 799 C C . MET A 1 103 ? -2.025 9.765 -12.176 1.00 78.25 103 MET A C 1
ATOM 801 O O . MET A 1 103 ? -2.182 10.485 -13.154 1.00 78.25 103 MET A O 1
ATOM 805 N N . ASN A 1 104 ? -2.638 10.020 -11.017 1.00 63.41 104 ASN A N 1
ATOM 806 C CA . ASN A 1 104 ? -3.555 11.155 -10.859 1.00 63.41 104 ASN A CA 1
ATOM 807 C C . ASN A 1 104 ? -2.875 12.512 -11.132 1.00 63.41 104 ASN A C 1
ATOM 809 O O . ASN A 1 104 ? -3.567 13.504 -11.330 1.00 63.41 104 ASN A O 1
ATOM 813 N N . LEU A 1 105 ? -1.537 12.555 -11.137 1.00 56.34 105 LEU A N 1
ATOM 814 C CA . LEU A 1 105 ? -0.752 13.744 -11.462 1.00 56.34 105 LEU A CA 1
ATOM 815 C C . LEU A 1 105 ? -0.509 13.924 -12.974 1.00 56.34 105 LEU A C 1
ATOM 817 O O . LEU A 1 105 ? -0.233 15.043 -13.394 1.00 56.34 105 LEU A O 1
ATOM 821 N N . PHE A 1 106 ? -0.613 12.864 -13.789 1.00 60.22 106 PHE A N 1
ATOM 822 C CA . PHE A 1 106 ? -0.289 12.881 -15.224 1.00 60.22 106 PHE A CA 1
ATOM 823 C C . PHE A 1 106 ? -1.222 11.936 -16.013 1.00 60.22 106 PHE A C 1
ATOM 825 O O . PHE A 1 106 ? -0.947 10.734 -16.081 1.00 60.22 106 PHE A O 1
ATOM 832 N N . PRO A 1 107 ? -2.311 12.450 -16.618 1.00 58.69 107 PRO A N 1
ATOM 833 C CA . PRO A 1 107 ? -3.334 11.630 -17.279 1.00 58.69 107 PRO A CA 1
ATOM 834 C C . PRO A 1 107 ? -2.811 10.756 -18.433 1.00 58.69 107 PRO A C 1
ATOM 836 O O . PRO A 1 107 ? -3.382 9.699 -18.690 1.00 58.69 107 PRO A O 1
ATOM 839 N N . ASP A 1 108 ? -1.698 11.142 -19.063 1.00 61.19 108 ASP A N 1
ATOM 840 C CA . ASP A 1 108 ? -1.119 10.442 -20.220 1.00 61.19 108 ASP A CA 1
ATOM 841 C C . ASP A 1 108 ? 0.024 9.471 -19.861 1.00 61.19 108 ASP A C 1
ATOM 843 O O . ASP A 1 108 ? 0.636 8.854 -20.737 1.00 61.19 108 ASP A O 1
ATOM 847 N N . ALA A 1 109 ? 0.361 9.327 -18.574 1.00 66.19 109 ALA A N 1
ATOM 848 C CA . ALA A 1 109 ? 1.456 8.459 -18.154 1.00 66.19 109 ALA A CA 1
ATOM 849 C C . ALA A 1 109 ? 1.044 6.979 -18.204 1.00 66.19 109 ALA A C 1
ATOM 851 O O . ALA A 1 109 ? 0.094 6.564 -17.549 1.00 66.19 109 ALA A O 1
ATOM 852 N N . LYS A 1 110 ? 1.792 6.140 -18.927 1.00 79.44 110 LYS A N 1
ATOM 853 C CA . LYS A 1 110 ? 1.631 4.680 -18.828 1.00 79.44 110 LYS A CA 1
ATOM 854 C C . LYS A 1 110 ? 1.971 4.224 -17.406 1.00 79.44 110 LYS A C 1
ATOM 856 O O . LYS A 1 110 ? 2.970 4.676 -16.851 1.00 79.44 110 LYS A O 1
ATOM 861 N N . TYR A 1 111 ? 1.150 3.348 -16.828 1.00 84.62 111 TYR A N 1
ATOM 862 C CA . TYR A 1 111 ? 1.407 2.740 -15.523 1.00 84.62 111 TYR A CA 1
ATOM 863 C C . TYR A 1 111 ? 1.910 1.315 -15.679 1.00 84.62 111 TYR A C 1
ATOM 865 O O . TYR A 1 111 ? 1.416 0.556 -16.510 1.00 84.62 111 TYR A O 1
ATOM 873 N N . ASP A 1 112 ? 2.856 0.956 -14.823 1.00 88.94 112 ASP A N 1
ATOM 874 C CA . ASP A 1 112 ? 3.459 -0.374 -14.793 1.00 88.94 112 ASP A CA 1
ATOM 875 C C . ASP A 1 112 ? 2.850 -1.217 -13.663 1.00 88.94 112 ASP A C 1
ATOM 877 O O . ASP A 1 112 ? 2.890 -2.445 -13.693 1.00 88.94 112 ASP A O 1
ATOM 881 N N . TRP A 1 113 ? 2.235 -0.553 -12.678 1.00 94.25 113 TRP A N 1
ATOM 882 C CA . TRP A 1 113 ? 1.747 -1.164 -11.447 1.00 94.25 113 TRP A CA 1
ATOM 883 C C . TRP A 1 113 ? 0.369 -0.640 -11.050 1.00 94.25 113 TRP A C 1
ATOM 885 O O . TRP A 1 113 ? -0.002 0.502 -11.332 1.00 94.25 113 TRP A O 1
ATOM 895 N N . VAL A 1 114 ? -0.378 -1.464 -10.324 1.00 95.00 114 VAL A N 1
ATOM 896 C CA . VAL A 1 114 ? -1.653 -1.116 -9.699 1.00 95.00 114 VAL A CA 1
ATOM 897 C C . VAL A 1 114 ? -1.534 -1.337 -8.196 1.00 95.00 114 VAL A C 1
ATOM 899 O O . VAL A 1 114 ? -1.226 -2.438 -7.740 1.00 95.00 114 VAL A O 1
ATOM 902 N N . LEU A 1 115 ? -1.810 -0.288 -7.423 1.00 96.50 115 LEU A N 1
ATOM 903 C CA . LEU A 1 115 ? -1.985 -0.376 -5.978 1.00 96.50 115 LEU A CA 1
ATOM 904 C C . LEU A 1 115 ? -3.485 -0.457 -5.710 1.00 96.50 115 LEU A C 1
ATOM 906 O O . LEU A 1 115 ? -4.211 0.530 -5.856 1.00 96.50 115 LEU A O 1
ATOM 910 N N . LYS A 1 116 ? -3.944 -1.659 -5.371 1.00 97.38 116 LY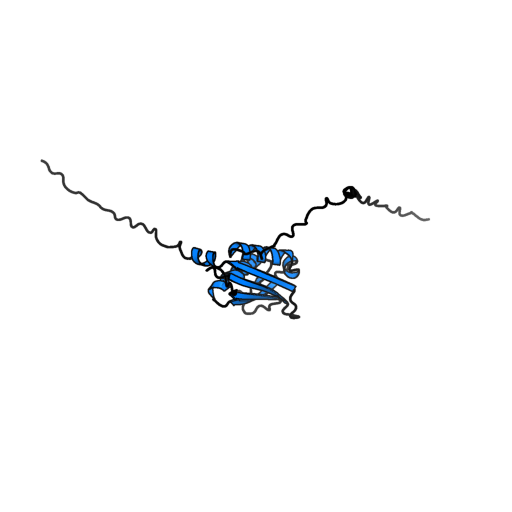S A N 1
ATOM 911 C CA . LYS A 1 116 ? -5.355 -1.959 -5.152 1.00 97.38 116 LYS A CA 1
ATOM 912 C C . LYS A 1 116 ? -5.653 -1.997 -3.661 1.00 97.38 116 LYS A C 1
ATOM 914 O O . LYS A 1 116 ? -4.944 -2.669 -2.918 1.00 97.38 116 LYS A O 1
ATOM 919 N N . SER A 1 117 ? -6.713 -1.313 -3.245 1.00 97.69 117 SER A N 1
ATOM 920 C CA . SER A 1 117 ? -7.198 -1.304 -1.863 1.00 97.69 117 SER A CA 1
ATOM 921 C C . SER A 1 117 ? -8.648 -1.748 -1.814 1.00 97.69 117 SER A C 1
ATOM 923 O O . SER A 1 117 ? -9.453 -1.331 -2.646 1.00 97.69 117 SER A O 1
ATOM 925 N N . THR A 1 118 ? -9.000 -2.563 -0.827 1.00 97.25 118 THR A N 1
ATOM 926 C CA . THR A 1 118 ? -10.384 -2.918 -0.507 1.00 97.25 118 THR A CA 1
ATOM 927 C C . THR A 1 118 ? -10.602 -2.757 0.992 1.00 97.25 118 THR A C 1
ATOM 929 O O . THR A 1 118 ? -9.846 -3.310 1.789 1.00 97.25 118 THR A O 1
ATOM 932 N N . ILE A 1 119 ? -11.607 -1.971 1.371 1.00 95.06 119 ILE A N 1
ATOM 933 C CA . ILE A 1 119 ? -12.046 -1.816 2.760 1.00 95.06 119 ILE A CA 1
ATOM 934 C C . ILE A 1 119 ? -13.488 -2.304 2.864 1.00 95.06 119 ILE A C 1
ATOM 936 O O . ILE A 1 119 ? -14.343 -1.872 2.093 1.00 95.06 119 ILE A O 1
ATOM 940 N N . THR A 1 120 ? -13.723 -3.209 3.809 1.00 93.38 120 THR A N 1
ATOM 941 C CA . THR A 1 120 ? -15.032 -3.819 4.095 1.00 93.38 120 THR A CA 1
ATOM 942 C C . THR A 1 120 ? -15.307 -3.771 5.590 1.00 93.38 120 THR A C 1
ATOM 944 O O . THR A 1 120 ? -14.360 -3.706 6.380 1.00 93.38 120 THR A O 1
ATOM 947 N N . HIS A 1 121 ? -16.572 -3.803 5.994 1.00 88.44 121 HIS A N 1
ATOM 948 C CA . HIS A 1 121 ? -16.915 -3.915 7.412 1.00 88.44 121 HIS A CA 1
ATOM 949 C C . HIS A 1 121 ? -16.832 -5.379 7.855 1.00 88.44 121 HIS A C 1
ATOM 951 O O . HIS A 1 121 ? -17.303 -6.279 7.164 1.00 88.44 121 HIS A O 1
ATOM 957 N N . GLY A 1 122 ? -16.190 -5.625 8.996 1.00 77.12 122 GLY A N 1
ATOM 958 C CA . GLY A 1 122 ? -16.183 -6.943 9.623 1.00 77.12 122 GLY A CA 1
ATOM 959 C C . GLY A 1 122 ? -17.494 -7.215 10.362 1.00 77.12 122 GLY A C 1
ATOM 960 O O . GLY A 1 122 ? -18.063 -6.308 10.969 1.00 77.12 122 GLY A O 1
ATOM 961 N N . ASP A 1 123 ? -17.933 -8.474 10.368 1.00 66.25 123 ASP A N 1
ATOM 962 C CA . ASP A 1 123 ? -19.069 -8.942 11.170 1.00 66.25 123 ASP A CA 1
ATOM 963 C C . ASP A 1 123 ? -18.674 -9.035 12.656 1.00 66.25 123 ASP A C 1
ATOM 965 O O . ASP A 1 123 ? -18.454 -10.117 13.208 1.00 66.25 123 ASP A O 1
ATOM 969 N N . SER A 1 124 ? -18.531 -7.899 13.340 1.00 55.75 124 SER A N 1
ATOM 970 C CA . SER A 1 124 ? -18.266 -7.891 14.779 1.00 55.75 124 SER A CA 1
ATOM 971 C C . SER A 1 124 ? -19.572 -8.069 15.566 1.00 55.75 124 SER A C 1
ATOM 973 O O . SER A 1 124 ? -20.205 -7.121 16.022 1.00 55.75 124 SER A O 1
ATOM 975 N N . GLY A 1 125 ? -19.961 -9.329 15.789 1.00 49.66 125 GLY A N 1
ATOM 976 C CA . GLY A 1 125 ? -21.080 -9.719 16.664 1.00 49.66 125 GLY A CA 1
ATOM 977 C C . GLY A 1 125 ? -20.887 -9.397 18.158 1.00 49.66 125 GLY A C 1
ATOM 978 O O . GLY A 1 125 ? -21.730 -9.755 18.976 1.00 49.66 125 GLY A O 1
ATOM 979 N N . VAL A 1 126 ? -19.792 -8.733 18.543 1.00 47.00 126 VAL A N 1
ATOM 980 C CA . VAL A 1 126 ? -19.478 -8.395 19.935 1.00 47.00 126 VAL A CA 1
ATOM 981 C C . VAL A 1 126 ? -18.981 -6.949 20.020 1.00 47.00 126 VAL A C 1
ATOM 983 O O . VAL A 1 126 ? -17.887 -6.620 19.567 1.00 47.00 126 VAL A O 1
ATOM 986 N N . SER A 1 127 ? -19.790 -6.115 20.678 1.00 45.16 127 SER A N 1
ATOM 987 C CA . SER A 1 127 ? -19.428 -4.819 21.272 1.00 45.16 127 SER A CA 1
ATOM 988 C C . SER A 1 127 ? -19.158 -3.643 20.331 1.00 45.16 127 SER A C 1
ATOM 990 O O . SER A 1 127 ? -18.018 -3.215 20.230 1.00 45.16 127 SER A O 1
ATOM 992 N N . GLY A 1 128 ? -20.214 -3.033 19.769 1.00 48.50 128 GLY A N 1
ATOM 993 C CA . GLY A 1 128 ? -20.377 -1.569 19.569 1.00 48.50 128 GLY A CA 1
ATOM 994 C C . GLY A 1 128 ? -19.254 -0.753 18.896 1.00 48.50 128 GLY A C 1
ATOM 995 O O . GLY A 1 128 ? -19.290 0.477 18.915 1.00 48.50 128 GLY A O 1
ATOM 996 N N . LEU A 1 129 ? -18.249 -1.414 18.336 1.00 57.78 129 LEU A N 1
ATOM 997 C CA . LEU A 1 129 ? -17.067 -0.884 17.684 1.00 57.78 129 LEU A CA 1
ATOM 998 C C . LEU A 1 129 ? -17.097 -1.462 16.281 1.00 57.78 129 LEU A C 1
ATOM 1000 O O . LEU A 1 129 ? -16.917 -2.668 16.115 1.00 57.78 129 LEU A O 1
ATOM 1004 N N . GLY A 1 130 ? -17.352 -0.619 15.283 1.00 74.50 130 GLY A N 1
ATOM 1005 C CA . GLY A 1 130 ? -17.188 -1.062 13.909 1.00 74.50 130 GLY A CA 1
ATOM 1006 C C . GLY A 1 130 ? -15.736 -1.470 13.689 1.00 74.50 130 GLY A C 1
ATOM 1007 O O . GLY A 1 130 ? -14.796 -0.778 14.105 1.00 74.50 130 GLY A O 1
ATOM 1008 N N . GLU A 1 131 ? -15.556 -2.637 13.090 1.00 86.44 131 GLU A N 1
ATOM 1009 C CA . GLU A 1 131 ? -14.259 -3.125 12.648 1.00 86.44 131 GLU A CA 1
ATOM 1010 C C . GLU A 1 131 ? -14.210 -3.004 11.134 1.00 86.44 131 GLU A C 1
ATOM 1012 O O . GLU A 1 131 ? -15.148 -3.385 10.437 1.00 86.44 131 GLU A O 1
ATOM 1017 N N . LEU A 1 132 ? -13.113 -2.453 10.628 1.00 90.56 132 LEU A N 1
ATOM 1018 C CA . LEU A 1 132 ? -12.838 -2.404 9.204 1.00 90.56 132 LEU A CA 1
ATOM 1019 C C . LEU A 1 132 ? -11.794 -3.458 8.880 1.00 90.56 132 LEU A C 1
ATOM 1021 O O . LEU A 1 132 ? -10.753 -3.553 9.528 1.00 90.56 132 LEU A O 1
ATOM 1025 N N . VAL A 1 133 ? -12.054 -4.222 7.838 1.00 93.06 133 VAL A N 1
ATOM 1026 C CA . VAL A 1 133 ? -11.097 -5.136 7.241 1.00 93.06 133 VAL A CA 1
ATOM 1027 C C . VAL A 1 133 ? -10.488 -4.422 6.045 1.00 93.06 133 VAL A C 1
ATOM 1029 O O . VAL A 1 133 ? -11.170 -4.183 5.047 1.00 93.06 133 VAL A O 1
ATOM 1032 N N . TRP A 1 134 ? -9.210 -4.062 6.158 1.00 95.38 134 TRP A N 1
ATOM 1033 C CA . TRP A 1 134 ? -8.469 -3.364 5.113 1.00 95.38 134 TRP A CA 1
ATOM 1034 C C . TRP A 1 134 ? -7.468 -4.306 4.448 1.00 95.38 134 TRP A C 1
ATOM 1036 O O . TRP A 1 134 ? -6.532 -4.786 5.084 1.00 95.38 134 TRP A O 1
ATOM 1046 N N . GLU A 1 135 ? -7.661 -4.552 3.156 1.00 97.44 135 GLU A N 1
ATOM 1047 C CA . GLU A 1 135 ? -6.782 -5.360 2.317 1.00 97.44 135 GLU A CA 1
ATOM 1048 C C . GLU A 1 135 ? -6.127 -4.496 1.234 1.00 97.44 135 GLU A C 1
ATOM 1050 O O . GLU A 1 135 ? -6.791 -3.714 0.549 1.00 97.44 135 GLU A O 1
ATOM 1055 N N . MET A 1 136 ? -4.821 -4.671 1.050 1.00 98.00 136 MET A N 1
ATOM 1056 C CA . MET A 1 136 ? -4.024 -3.989 0.033 1.00 98.00 136 MET A CA 1
ATOM 1057 C C . MET A 1 136 ? -3.287 -5.004 -0.840 1.00 98.00 136 MET A C 1
ATOM 1059 O O . MET A 1 136 ? -2.834 -6.038 -0.349 1.00 98.00 136 MET A O 1
ATOM 1063 N N . LYS A 1 137 ? -3.144 -4.698 -2.134 1.00 98.12 137 LYS A N 1
ATOM 1064 C CA . LYS A 1 137 ? -2.381 -5.493 -3.108 1.00 98.12 137 LYS A CA 1
ATOM 1065 C C . LYS A 1 137 ? -1.524 -4.601 -3.991 1.00 98.12 137 LYS A C 1
ATOM 1067 O O . LYS A 1 137 ? -1.981 -3.549 -4.441 1.00 98.12 137 LYS A O 1
ATOM 1072 N N . PHE A 1 138 ? -0.320 -5.067 -4.295 1.00 97.25 138 PHE A N 1
ATOM 1073 C CA . PHE A 1 138 ? 0.552 -4.492 -5.313 1.00 97.25 138 PHE A CA 1
ATOM 1074 C C . PHE A 1 138 ? 0.636 -5.447 -6.501 1.00 97.25 138 PHE A C 1
ATOM 1076 O O . PHE A 1 138 ? 1.065 -6.593 -6.351 1.00 97.25 138 PHE A O 1
ATOM 1083 N N . ILE A 1 139 ? 0.162 -4.997 -7.661 1.00 96.62 139 ILE A N 1
ATOM 1084 C CA . ILE A 1 139 ? -0.085 -5.847 -8.828 1.00 96.62 139 ILE A CA 1
ATOM 1085 C C . ILE A 1 139 ? 0.670 -5.278 -10.025 1.00 96.62 139 ILE A C 1
ATOM 1087 O O . ILE A 1 139 ? 0.585 -4.080 -10.291 1.00 96.62 139 ILE A O 1
ATOM 1091 N N . SER A 1 140 ? 1.389 -6.123 -10.757 1.00 94.56 140 SER A N 1
ATOM 1092 C CA . SER A 1 140 ? 2.009 -5.731 -12.025 1.00 94.56 140 SER A CA 1
ATOM 1093 C C . SER A 1 140 ? 0.944 -5.615 -13.116 1.00 94.56 140 SER A C 1
ATOM 1095 O O . SER A 1 140 ? 0.089 -6.488 -13.272 1.00 94.56 140 SER A O 1
ATOM 1097 N N . HIS A 1 141 ? 0.974 -4.519 -13.875 1.00 91.25 141 HIS A N 1
ATOM 1098 C CA . HIS A 1 141 ? 0.067 -4.324 -15.005 1.00 91.25 141 HIS A CA 1
ATOM 1099 C C . HIS A 1 141 ? 0.427 -5.228 -16.194 1.00 91.25 141 HIS A C 1
ATOM 1101 O O . HIS A 1 141 ? -0.456 -5.584 -16.969 1.00 91.25 141 HIS A O 1
ATOM 1107 N N . LEU A 1 142 ? 1.703 -5.609 -16.318 1.00 90.25 142 LEU A N 1
ATOM 1108 C CA . LEU A 1 142 ? 2.221 -6.383 -17.445 1.00 90.25 142 LEU A CA 1
ATOM 1109 C C . LEU A 1 142 ? 1.712 -7.830 -17.450 1.00 90.25 142 LEU A C 1
ATOM 1111 O O . LEU A 1 142 ? 1.322 -8.340 -18.494 1.00 90.25 142 LEU A O 1
ATOM 1115 N N . ASP A 1 143 ? 1.735 -8.484 -16.290 1.00 92.50 143 ASP A N 1
ATOM 1116 C CA . ASP A 1 143 ? 1.446 -9.918 -16.138 1.00 92.50 143 ASP A CA 1
ATOM 1117 C C . ASP A 1 143 ? 0.272 -10.208 -15.184 1.00 92.50 143 ASP A C 1
ATOM 1119 O O . ASP A 1 143 ? -0.140 -11.357 -15.037 1.00 92.50 143 ASP A O 1
ATOM 1123 N N . GLY A 1 144 ? -0.280 -9.183 -14.525 1.00 93.12 144 GLY A N 1
ATOM 1124 C CA . GLY A 1 144 ? -1.370 -9.323 -13.560 1.00 93.12 144 GLY A CA 1
ATOM 1125 C C . GLY A 1 144 ? -0.969 -9.989 -12.240 1.00 93.12 144 GLY A C 1
ATOM 1126 O O . GLY A 1 144 ? -1.841 -10.265 -11.411 1.00 93.12 144 GLY A O 1
ATOM 1127 N N . LYS A 1 145 ? 0.322 -10.260 -12.012 1.00 96.12 145 LYS A N 1
ATOM 1128 C CA . LYS A 1 145 ? 0.794 -10.964 -10.816 1.00 96.12 145 LYS A CA 1
ATOM 1129 C C . LYS A 1 145 ? 0.735 -10.059 -9.587 1.00 96.12 145 LYS A C 1
ATOM 1131 O O . LYS A 1 145 ? 1.084 -8.880 -9.637 1.00 96.12 145 LYS A O 1
ATOM 1136 N N . VAL A 1 146 ? 0.329 -10.638 -8.457 1.00 96.19 146 VAL A N 1
ATOM 1137 C CA . VAL A 1 146 ? 0.388 -9.994 -7.139 1.00 96.19 146 VAL A CA 1
ATOM 1138 C C . VAL A 1 146 ? 1.794 -10.174 -6.569 1.00 96.19 146 VAL A C 1
ATOM 1140 O O . VAL A 1 146 ? 2.228 -11.298 -6.327 1.00 96.19 146 VAL A O 1
ATOM 1143 N N . TYR A 1 147 ? 2.503 -9.069 -6.360 1.00 95.12 147 TYR A N 1
ATOM 1144 C CA . TYR A 1 147 ? 3.856 -9.056 -5.789 1.00 95.12 147 TYR A CA 1
ATOM 1145 C C . TYR A 1 147 ? 3.854 -8.852 -4.279 1.00 95.12 147 TYR A C 1
ATOM 1147 O O . TYR A 1 147 ? 4.813 -9.201 -3.599 1.00 95.12 147 TYR A O 1
ATOM 1155 N N . TRP A 1 148 ? 2.774 -8.284 -3.753 1.00 97.19 148 TRP A N 1
ATOM 1156 C CA . TRP A 1 148 ? 2.597 -8.079 -2.329 1.00 97.19 148 TRP A CA 1
ATOM 1157 C C . TRP A 1 148 ? 1.111 -7.971 -2.003 1.00 97.19 148 TRP A C 1
ATOM 1159 O O . TRP A 1 148 ? 0.336 -7.399 -2.775 1.00 97.19 148 TRP A O 1
ATOM 1169 N N . GLN A 1 149 ? 0.725 -8.527 -0.859 1.00 97.56 149 GLN A N 1
ATOM 1170 C CA . GLN A 1 149 ? -0.625 -8.470 -0.324 1.00 97.56 149 GLN A CA 1
ATOM 1171 C C . GLN A 1 149 ? -0.552 -8.458 1.198 1.00 97.56 149 GLN A C 1
ATOM 1173 O O . GLN A 1 149 ? 0.226 -9.205 1.784 1.00 97.56 149 GLN A O 1
ATOM 1178 N N . GLU A 1 150 ? -1.390 -7.639 1.819 1.00 96.12 150 GLU A N 1
ATOM 1179 C CA . GLU A 1 150 ? -1.506 -7.555 3.270 1.00 96.12 150 GLU A CA 1
ATOM 1180 C C . GLU A 1 150 ? -2.959 -7.258 3.650 1.00 96.12 150 GLU A C 1
ATOM 1182 O O . GLU A 1 150 ? -3.671 -6.554 2.927 1.00 96.12 150 GLU A O 1
ATOM 1187 N N . LYS A 1 151 ? -3.399 -7.805 4.785 1.00 95.56 151 LYS A N 1
ATOM 1188 C CA . LYS A 1 151 ? -4.750 -7.636 5.320 1.00 95.56 151 LYS A CA 1
ATOM 1189 C C . LYS A 1 151 ? -4.674 -7.316 6.809 1.00 95.56 151 LYS A C 1
ATOM 1191 O O . LYS A 1 151 ? -4.100 -8.095 7.562 1.00 95.56 151 LYS A O 1
ATOM 1196 N N . LEU A 1 152 ? -5.280 -6.207 7.227 1.00 93.94 152 LEU A N 1
ATOM 1197 C CA . LEU A 1 152 ? -5.285 -5.730 8.613 1.00 93.94 152 LEU A CA 1
ATOM 1198 C C . LEU A 1 152 ? -6.717 -5.506 9.117 1.00 93.94 152 LEU A C 1
ATOM 1200 O O . LEU A 1 152 ? -7.617 -5.182 8.338 1.00 93.94 152 LEU A O 1
ATOM 1204 N N . ILE A 1 153 ? -6.910 -5.630 10.433 1.00 92.44 153 ILE A N 1
ATOM 1205 C CA . ILE A 1 153 ? -8.152 -5.251 11.122 1.00 92.44 153 ILE A CA 1
ATOM 1206 C C . ILE A 1 153 ? -7.953 -3.874 11.760 1.00 92.44 153 ILE A C 1
ATOM 1208 O O . ILE A 1 153 ? -7.028 -3.674 12.550 1.00 92.44 153 ILE A O 1
ATOM 1212 N N . VAL A 1 154 ? -8.820 -2.922 11.423 1.00 91.62 154 VAL A N 1
ATOM 1213 C CA . VAL A 1 154 ? -8.735 -1.523 11.851 1.00 91.62 154 VAL A CA 1
ATOM 1214 C C . VAL A 1 154 ? -9.938 -1.160 12.720 1.00 91.62 154 VAL A C 1
ATOM 1216 O O . VAL A 1 154 ? -11.085 -1.380 12.339 1.00 91.62 154 VAL A O 1
ATOM 1219 N N . GLN A 1 155 ? -9.690 -0.562 13.883 1.00 88.75 155 GLN A N 1
ATOM 1220 C CA . GLN A 1 155 ? -10.742 -0.106 14.792 1.00 88.75 155 GLN A CA 1
ATOM 1221 C C . GLN A 1 155 ? -11.337 1.233 14.323 1.00 88.75 155 GLN A C 1
ATOM 1223 O O . GLN A 1 155 ? -10.625 2.236 14.206 1.00 88.75 155 GLN A O 1
ATOM 1228 N N . GLU A 1 156 ? -12.658 1.293 14.123 1.00 74.00 156 GLU A N 1
ATOM 1229 C CA . GLU A 1 156 ? -13.340 2.490 13.608 1.00 74.00 156 GLU A CA 1
ATOM 1230 C C . GLU A 1 156 ? -13.359 3.659 14.611 1.00 74.00 156 GLU A C 1
ATOM 1232 O O . GLU A 1 156 ? -13.392 4.822 14.202 1.00 74.00 156 GLU A O 1
ATOM 1237 N N . LYS A 1 157 ? -13.284 3.388 15.926 1.00 66.69 157 LYS A N 1
ATOM 1238 C CA . LYS A 1 157 ? -13.473 4.398 16.994 1.00 66.69 157 LYS A CA 1
ATOM 1239 C C . LYS A 1 157 ? -12.605 5.654 16.831 1.00 66.69 157 LYS A C 1
ATOM 1241 O O . LYS A 1 157 ? -13.039 6.746 17.167 1.00 66.69 157 LYS A O 1
ATOM 1246 N N . SER A 1 158 ? -11.414 5.518 16.252 1.00 53.00 158 SER A N 1
ATOM 1247 C CA . SER A 1 158 ? -10.460 6.618 16.060 1.00 53.00 158 SER A CA 1
ATOM 1248 C C . SER A 1 158 ? -10.731 7.471 14.806 1.00 53.00 158 SER A C 1
ATOM 1250 O O . SER A 1 158 ? -10.099 8.513 14.613 1.00 53.00 158 SER A O 1
ATOM 1252 N N . MET A 1 159 ? -11.680 7.086 13.943 1.00 56.44 159 MET A N 1
ATOM 1253 C CA . MET A 1 159 ? -11.953 7.834 12.717 1.00 56.44 159 MET A CA 1
ATOM 1254 C C . MET A 1 159 ? -12.784 9.107 12.912 1.00 56.44 159 MET A C 1
ATOM 1256 O O . MET A 1 159 ? -12.632 10.044 12.124 1.00 56.44 159 MET A O 1
ATOM 1260 N N . LYS A 1 160 ? -13.624 9.156 13.954 1.00 52.53 160 LYS A N 1
ATOM 1261 C CA . LYS A 1 160 ? -14.539 10.278 14.230 1.00 52.53 160 LYS A CA 1
ATOM 1262 C C . LYS A 1 160 ? -13.869 11.450 14.964 1.00 52.53 160 LYS A C 1
ATOM 1264 O O . LYS A 1 160 ? -14.249 12.594 14.725 1.00 52.53 160 LYS A O 1
ATOM 1269 N N . ASP A 1 161 ? -12.810 11.205 15.736 1.00 50.69 161 ASP A N 1
ATOM 1270 C CA . ASP A 1 161 ? -12.136 12.242 16.543 1.00 50.69 161 ASP A CA 1
ATOM 1271 C C . ASP A 1 161 ? -11.368 13.294 15.724 1.00 50.69 161 ASP A C 1
ATOM 1273 O O . ASP A 1 161 ? -11.048 14.371 16.223 1.00 50.69 161 ASP A O 1
ATOM 1277 N N . SER A 1 162 ? -11.107 13.042 14.437 1.00 47.56 162 SER A N 1
ATOM 1278 C CA . SER A 1 162 ? -10.436 14.017 13.559 1.00 47.56 162 SER A CA 1
ATOM 1279 C C . SER A 1 162 ? -11.363 15.132 13.051 1.00 47.56 162 SER A C 1
ATOM 1281 O O . SER A 1 162 ? -10.879 16.070 12.423 1.00 47.56 162 SER A O 1
ATOM 1283 N N . ARG A 1 163 ? -12.679 15.059 13.312 1.00 47.62 163 ARG A N 1
ATOM 1284 C CA . ARG A 1 163 ? -13.659 16.076 12.879 1.00 47.62 163 ARG A CA 1
ATOM 1285 C C . ARG A 1 163 ? -14.005 17.123 13.947 1.00 47.62 163 ARG A C 1
ATOM 1287 O O . ARG A 1 163 ? -14.748 18.042 13.642 1.00 47.62 163 ARG A O 1
ATOM 1294 N N . GLY A 1 164 ? -13.462 17.023 15.164 1.00 40.75 164 GLY A N 1
ATOM 1295 C CA . GLY A 1 164 ? -13.883 17.855 16.305 1.00 40.75 164 GLY A CA 1
ATOM 1296 C C . GLY A 1 164 ? -12.950 18.997 16.730 1.00 40.75 164 GLY A C 1
ATOM 1297 O O . GLY A 1 164 ? -13.136 19.526 17.819 1.00 40.75 164 GLY A O 1
ATOM 1298 N N . LYS A 1 165 ? -11.916 19.366 15.956 1.00 41.16 165 LYS A N 1
ATOM 1299 C CA . LYS A 1 165 ? -10.893 20.341 16.408 1.00 41.16 165 LYS A CA 1
ATOM 1300 C C . LYS A 1 165 ? -10.652 21.546 15.491 1.00 41.16 165 LYS A C 1
ATOM 1302 O O . LYS A 1 165 ? -9.565 22.105 15.516 1.00 41.16 165 LYS A O 1
ATOM 1307 N N . ASN A 1 166 ? -11.659 21.967 14.727 1.00 41.00 166 ASN A N 1
ATOM 1308 C CA . ASN A 1 166 ? -11.614 23.214 13.948 1.00 41.00 166 ASN A CA 1
ATOM 1309 C C . ASN A 1 166 ? -12.837 24.114 14.199 1.00 41.00 166 ASN A C 1
ATOM 1311 O O . ASN A 1 166 ? -13.310 24.787 13.290 1.00 41.00 166 ASN A O 1
ATOM 1315 N N . GLU A 1 167 ? -13.333 24.162 15.436 1.00 40.12 167 GLU A N 1
ATOM 1316 C CA . GLU A 1 167 ? -14.333 25.154 15.831 1.00 40.12 167 GLU A CA 1
ATOM 1317 C C . GLU A 1 167 ? -13.788 26.075 16.932 1.00 40.12 167 GLU A C 1
ATOM 1319 O O . GLU A 1 167 ? -13.586 25.687 18.078 1.00 40.12 167 GLU A O 1
ATOM 1324 N N . THR A 1 168 ? -13.602 27.332 16.520 1.00 42.09 168 THR A N 1
ATOM 1325 C CA . THR A 1 168 ? -13.847 28.547 17.309 1.00 42.09 168 THR A CA 1
ATOM 1326 C C . THR A 1 168 ? -12.805 28.972 18.349 1.00 42.09 168 THR A C 1
ATOM 1328 O O . THR A 1 168 ? -12.943 28.734 19.540 1.00 42.09 168 THR A O 1
ATOM 1331 N N . HIS A 1 169 ? -11.840 29.787 17.911 1.00 37.34 169 HIS A N 1
ATOM 1332 C CA . HIS A 1 169 ? -11.342 30.915 18.711 1.00 37.34 169 HIS A CA 1
ATOM 1333 C C . HIS A 1 169 ? -11.028 32.111 17.796 1.00 37.34 169 HIS A C 1
ATOM 1335 O O . HIS A 1 169 ? -9.886 32.533 17.641 1.00 37.34 169 HIS A O 1
ATOM 1341 N N . ILE A 1 170 ? -12.069 32.685 17.184 1.00 44.31 170 ILE A N 1
ATOM 1342 C CA . ILE A 1 170 ? -12.043 34.105 16.816 1.00 44.31 170 ILE A CA 1
ATOM 1343 C C . ILE A 1 170 ? -12.628 34.838 18.020 1.00 44.31 170 ILE A C 1
ATOM 1345 O O . ILE A 1 170 ? -13.840 34.919 18.187 1.00 44.31 170 ILE A O 1
ATOM 1349 N N . VAL A 1 171 ? -11.759 35.305 18.914 1.00 45.22 171 VAL A N 1
ATOM 1350 C CA . VAL A 1 171 ? -12.163 36.223 19.981 1.00 45.22 171 VAL A CA 1
ATOM 1351 C C . VAL A 1 171 ? -12.311 37.605 19.348 1.00 45.22 171 VAL A C 1
ATOM 1353 O O . VAL A 1 171 ? -11.321 38.284 19.073 1.00 45.22 171 VAL A O 1
ATOM 1356 N N . GLU A 1 172 ? -13.558 38.008 19.104 1.00 44.53 172 GLU A N 1
ATOM 1357 C CA . GLU A 1 172 ? -13.939 39.400 18.874 1.00 44.53 172 GLU A CA 1
ATOM 1358 C C . GLU A 1 172 ? -13.410 40.272 20.023 1.00 44.53 172 GLU A C 1
ATOM 1360 O O . GLU A 1 172 ? -13.892 40.218 21.154 1.00 44.53 172 GLU A O 1
ATOM 1365 N N . ARG A 1 173 ? -12.426 41.132 19.742 1.00 45.16 173 ARG A N 1
ATOM 1366 C CA . ARG A 1 173 ? -12.127 42.275 20.611 1.00 45.16 173 ARG A CA 1
ATOM 1367 C C . ARG A 1 173 ? -13.176 43.361 20.369 1.00 45.16 173 ARG A C 1
ATOM 1369 O O . ARG A 1 173 ? -12.969 44.249 19.543 1.00 45.16 173 ARG A O 1
ATOM 1376 N N . LYS A 1 174 ? -14.273 43.331 21.130 1.00 45.41 174 LYS A N 1
ATOM 1377 C CA . LYS A 1 174 ? -15.091 44.528 21.368 1.00 45.41 174 LYS A CA 1
ATOM 1378 C C . LYS A 1 174 ? -14.264 45.534 22.175 1.00 45.41 174 LYS A C 1
ATOM 1380 O O . LYS A 1 174 ? -13.854 45.262 23.300 1.00 45.41 174 LYS A O 1
ATOM 1385 N N . ARG A 1 175 ? -13.978 46.693 21.573 1.00 47.19 175 ARG A N 1
ATOM 1386 C CA . ARG A 1 175 ? -13.509 47.893 22.277 1.00 47.19 175 ARG A CA 1
ATOM 1387 C C . ARG A 1 175 ? -14.725 48.572 22.899 1.00 47.19 175 ARG A C 1
ATOM 1389 O O . ARG A 1 175 ? -15.400 49.335 22.216 1.00 47.19 175 ARG A O 1
ATOM 1396 N N . ASP A 1 176 ? -14.949 48.343 24.185 1.00 44.41 176 ASP A N 1
ATOM 1397 C CA . ASP A 1 176 ? -15.717 49.275 25.006 1.00 44.41 176 ASP A CA 1
ATOM 1398 C C . ASP A 1 176 ? -14.837 50.492 25.317 1.00 44.41 176 ASP A C 1
ATOM 1400 O O . ASP A 1 176 ? -13.837 50.403 26.030 1.00 44.41 176 ASP A O 1
ATOM 1404 N N . LYS A 1 177 ? -15.194 51.648 24.748 1.00 45.81 177 LYS A N 1
ATOM 1405 C CA . LYS A 1 177 ? -14.791 52.961 25.262 1.00 45.81 177 LYS A CA 1
ATOM 1406 C C . LYS A 1 177 ? -15.975 53.520 26.044 1.00 45.81 177 LYS A C 1
ATOM 1408 O O . LYS A 1 177 ? -16.843 54.168 25.471 1.00 45.81 177 LYS A O 1
ATOM 1413 N N . GLY A 1 178 ? -16.001 53.246 27.342 1.00 39.66 178 GLY A N 1
ATOM 1414 C CA . GLY A 1 178 ? -16.859 53.944 28.291 1.00 39.66 178 GLY A CA 1
ATOM 1415 C C . GLY A 1 178 ? -16.142 55.150 28.898 1.00 39.66 178 GLY A C 1
ATOM 1416 O O . GLY A 1 178 ? -14.940 55.093 29.155 1.00 39.66 178 GLY A O 1
ATOM 1417 N N . GLY A 1 179 ? -16.907 56.208 29.173 1.00 40.00 179 GLY A N 1
ATOM 1418 C CA . GLY A 1 179 ? -16.629 57.103 30.298 1.00 40.00 179 GLY A CA 1
ATOM 1419 C C . GLY A 1 179 ? -16.123 58.502 29.959 1.00 40.00 179 GLY A C 1
ATOM 1420 O O . GLY A 1 179 ? -15.001 58.851 30.313 1.00 40.00 179 GLY A O 1
ATOM 1421 N N . ALA A 1 180 ? -16.978 59.332 29.360 1.00 46.59 180 ALA A N 1
ATOM 1422 C CA . ALA A 1 180 ? -16.949 60.769 29.613 1.00 46.59 180 ALA A CA 1
ATOM 1423 C C . ALA A 1 180 ? -17.853 61.050 30.822 1.00 46.59 180 ALA A C 1
ATOM 1425 O O . ALA A 1 180 ? -19.019 60.686 30.781 1.00 46.59 180 ALA A O 1
ATOM 1426 N N . GLU A 1 181 ? -17.286 61.628 31.884 1.00 45.03 181 GLU A N 1
ATOM 1427 C CA . GLU A 1 181 ? -17.859 62.687 32.735 1.00 45.03 181 GLU A CA 1
ATOM 1428 C C . GLU A 1 181 ? -17.108 62.745 34.076 1.00 45.03 181 GLU A C 1
ATOM 1430 O O . GLU A 1 181 ? -17.276 61.910 34.962 1.00 45.03 181 GLU A O 1
ATOM 1435 N N . LYS A 1 182 ? -16.301 63.795 34.250 1.00 47.31 182 LYS A N 1
ATOM 1436 C CA . LYS A 1 182 ? -16.060 64.412 35.556 1.00 47.31 182 LYS A CA 1
ATOM 1437 C C . LYS A 1 182 ? -16.137 65.925 35.375 1.00 47.31 182 LYS A C 1
ATOM 1439 O O . LYS A 1 182 ? -15.346 66.506 34.640 1.00 47.31 182 LYS A O 1
ATOM 1444 N N . LYS A 1 183 ? -17.143 66.516 36.020 1.00 48.66 183 LYS A N 1
ATOM 1445 C CA . LYS A 1 183 ? -17.337 67.957 36.213 1.00 48.66 183 LYS A CA 1
ATOM 1446 C C . LYS A 1 183 ? -16.407 68.503 37.304 1.00 48.66 183 LYS A C 1
ATOM 1448 O O . LYS A 1 183 ? -16.055 67.749 38.211 1.00 48.66 183 LYS A O 1
ATOM 1453 N N . LEU A 1 184 ? -16.228 69.832 37.243 1.00 45.03 184 LEU A N 1
ATOM 1454 C CA . LEU A 1 184 ? -16.026 70.844 38.305 1.00 45.03 184 LEU A CA 1
ATOM 1455 C C . LEU A 1 184 ? -14.671 71.566 38.229 1.00 45.03 184 LEU A C 1
ATOM 1457 O O . LEU A 1 184 ? -13.659 70.885 38.063 1.00 45.03 184 LEU A O 1
ATOM 1461 N N . PRO A 1 185 ? -14.599 72.873 38.546 1.00 52.75 185 PRO A N 1
ATOM 1462 C CA . PRO A 1 185 ? -15.587 73.960 38.458 1.00 52.75 185 PRO A CA 1
ATOM 1463 C C . PRO A 1 185 ? -15.444 74.816 37.185 1.00 52.75 185 PRO A C 1
ATOM 1465 O O . PRO A 1 185 ? -14.338 74.861 36.602 1.00 52.75 185 PRO A O 1
#

Sequence (185 aa):
MNGFFKTVPLMLIVIGTGCNSLPEGQPPEGTIVEQYNQPERYSPKQAVNQMLTSITTRCEPVILAGAYVLTVKKDFKAERNEENRLPDQLAAELVKMKSIRTMNLFPDAKYDWVLKSTITHGDSGVSGLGELVWEMKFISHLDGKVYWQEKLIVQEKSMKDSRGKNETHIVERKRDKGGAEKKLP

pLDDT: mean 74.3, std 20.72, range [37.34, 98.12]

Solvent-accessible surface area (backbone atoms only — not comparable to full-atom values): 11865 Å² total; per-residue (Å²): 138,86,83,80,85,81,80,81,82,83,81,82,81,79,88,77,85,70,77,80,72,75,75,97,63,79,76,76,95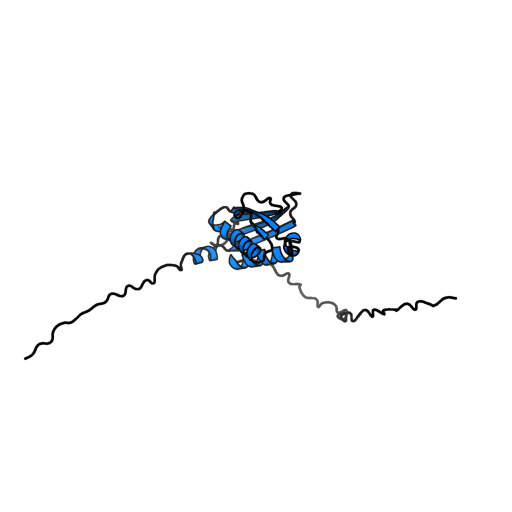,62,86,81,76,75,75,82,76,67,81,74,73,24,47,62,68,52,43,38,50,52,52,46,51,47,43,60,73,62,19,62,75,46,57,67,24,68,96,54,58,40,36,28,38,82,47,74,46,44,84,48,78,77,59,46,53,53,63,49,51,40,52,50,53,38,38,74,71,44,26,34,43,60,40,92,81,40,92,85,59,82,57,53,27,35,42,36,34,42,38,43,79,48,90,62,92,68,74,101,51,59,36,35,37,41,35,41,37,36,27,36,60,87,79,66,46,74,66,34,73,52,74,48,41,30,44,46,78,67,67,64,70,78,75,74,82,86,78,85,84,83,77,80,82,80,81,82,85,79,82,90,86,83,88,86,135

Secondary structure (DSSP, 8-state):
------------------------PPPP---------PPPEEPHHHHHHHHHHHHHHH-HHHHT-SSS-EEEEEEEEESSGGGGHHHHHHHHHHHHTTSEEEGGG-TTPPPSEEEEEEEEE----SSS--EEEEEEEEEETTT--EEEEEEEEEEGGGGSGGGSS--------------------

Radius of gyration: 30.38 Å; Cα contacts (8 Å, |Δi|>4): 224; chains: 1; bounding box: 86×105×60 Å